Protein AF-0000000066059792 (afdb_homodimer)

Sequence (348 aa):
MRFERNDLSGFLGKSFIYNYDQGWRYELYVKNATTIDYRVHSGIVGGRWVKDQTVHISRVGAAIYRVSWAEPTGTSVALTLNLEDYVVHGAIYFPRWIVDEPEKIACYQNDHLPLMEAYRDAGPIYPTHVIDSFATLIYMRDCGLNNEQVINCPPSELAEDYPFCLADKNLLPAMRFERNDLSGFLGKSFIYNYDQGWRYELYVKNATTIDYRVHSGIVGGRWVKDQTVHISRVGAAIYRVSWAEPTGTSVALTLNLEDYVVHGAIYFPRWIVDEPEKIACYQNDHLPLMEAYRDAGPIYPTHVIDSFATLIYMRDCGLNNEQVINCPPSELAEDYPFCLADKNLLPA

InterPro domains:
  IPR008729 Phenolic acid decarboxylase [PF05870] (8-164)
  IPR008729 Phenolic acid decarboxylase [PIRSF011561] (1-173)
  IPR008729 Phenolic acid decarboxylase [PTHR40087] (3-173)
  IPR008729 Phenolic acid decarboxylase [cd14241] (11-154)
  IPR012674 Calycin [G3DSA:2.40.128.20] (1-166)
  IPR012674 Calycin [SSF50814] (2-165)

Structure (mmCIF, N/CA/C/O backbone):
data_AF-0000000066059792-model_v1
#
loop_
_entity.id
_entity.type
_entity.pdbx_description
1 polymer 'Probable phenolic acid decarboxylase'
#
loop_
_atom_site.group_PDB
_atom_site.id
_atom_site.type_symbol
_atom_site.label_atom_id
_atom_site.label_alt_id
_atom_site.label_comp_id
_atom_site.label_asym_id
_atom_site.label_entity_id
_atom_site.label_seq_id
_atom_site.pdbx_PDB_ins_code
_atom_site.Cartn_x
_atom_site.Cartn_y
_atom_site.Cartn_z
_atom_site.occupancy
_atom_site.B_iso_or_equiv
_atom_site.auth_seq_id
_atom_site.auth_comp_id
_atom_site.auth_asym_id
_atom_site.auth_atom_id
_atom_site.pdbx_PDB_model_num
ATOM 1 N N . MET A 1 1 ? -20.922 -4.938 -9.195 1 74.88 1 MET A N 1
ATOM 2 C CA . MET A 1 1 ? -20.188 -4.262 -8.133 1 74.88 1 MET A CA 1
ATOM 3 C C . MET A 1 1 ? -21.094 -3.336 -7.34 1 74.88 1 MET A C 1
ATOM 5 O O . MET A 1 1 ? -21.953 -2.658 -7.914 1 74.88 1 MET A O 1
ATOM 9 N N . ARG A 1 2 ? -21.016 -3.42 -6.027 1 82.12 2 ARG A N 1
ATOM 10 C CA . ARG A 1 2 ? -21.906 -2.719 -5.117 1 82.12 2 ARG A CA 1
ATOM 11 C C . ARG A 1 2 ? -21.469 -1.271 -4.922 1 82.12 2 ARG A C 1
ATOM 13 O O . ARG A 1 2 ? -22.078 -0.534 -4.141 1 82.12 2 ARG A O 1
ATOM 20 N N . PHE A 1 3 ? -20.344 -0.859 -5.676 1 89.88 3 PHE A N 1
ATOM 21 C CA . PHE A 1 3 ? -19.906 0.528 -5.613 1 89.88 3 PHE A CA 1
ATOM 22 C C . PHE A 1 3 ? -19.281 0.959 -6.934 1 89.88 3 PHE A C 1
ATOM 24 O O . PHE A 1 3 ? -18.891 0.117 -7.75 1 89.88 3 PHE A O 1
ATOM 31 N N . GLU A 1 4 ? -19.234 2.334 -7.164 1 92.38 4 GLU A N 1
ATOM 32 C CA . GLU A 1 4 ? -18.578 2.896 -8.336 1 92.38 4 GLU A CA 1
ATOM 33 C C . GLU A 1 4 ? -17.109 3.219 -8.031 1 92.38 4 GLU A C 1
ATOM 35 O O . GLU A 1 4 ? -16.812 4.156 -7.285 1 92.38 4 GLU A O 1
ATOM 40 N N . ARG A 1 5 ? -16.188 2.529 -8.625 1 89.56 5 ARG A N 1
ATOM 41 C CA . ARG A 1 5 ? -14.781 2.582 -8.266 1 89.56 5 ARG A CA 1
ATOM 42 C C . ARG A 1 5 ? -14.188 3.955 -8.562 1 89.56 5 ARG A C 1
ATOM 44 O O . ARG A 1 5 ? -13.203 4.363 -7.941 1 89.56 5 ARG A O 1
ATOM 51 N N . ASN A 1 6 ? -14.828 4.656 -9.5 1 90.25 6 ASN A N 1
ATOM 52 C CA . ASN A 1 6 ? -14.258 5.93 -9.914 1 90.25 6 ASN A CA 1
ATOM 53 C C . ASN A 1 6 ? -14.898 7.102 -9.18 1 90.25 6 ASN A C 1
ATOM 55 O O . ASN A 1 6 ? -14.492 8.25 -9.352 1 90.25 6 ASN A O 1
ATOM 59 N N . ASP A 1 7 ? -15.93 6.812 -8.461 1 96.44 7 ASP A N 1
ATOM 60 C CA . ASP A 1 7 ? -16.562 7.875 -7.684 1 96.44 7 ASP A CA 1
ATOM 61 C C . ASP A 1 7 ? -15.789 8.148 -6.398 1 96.44 7 ASP A C 1
ATOM 63 O O . ASP A 1 7 ? -15.953 7.441 -5.402 1 96.44 7 ASP A O 1
ATOM 67 N N . LEU A 1 8 ? -15.07 9.234 -6.383 1 98.06 8 LEU A N 1
ATOM 68 C CA . LEU A 1 8 ? -14.242 9.594 -5.238 1 98.06 8 LEU A CA 1
ATOM 69 C C . LEU A 1 8 ? -14.859 10.75 -4.453 1 98.06 8 LEU A C 1
ATOM 71 O O . LEU A 1 8 ? -14.219 11.312 -3.564 1 98.06 8 LEU A O 1
ATOM 75 N N . SER A 1 9 ? -16.031 11.109 -4.711 1 97.38 9 SER A N 1
ATOM 76 C CA . SER A 1 9 ? -16.656 12.297 -4.152 1 97.38 9 SER A CA 1
ATOM 77 C C . SER A 1 9 ? -16.781 12.203 -2.635 1 97.38 9 SER A C 1
ATOM 79 O O . SER A 1 9 ? -16.766 13.219 -1.938 1 97.38 9 SER A O 1
ATOM 81 N N . GLY A 1 10 ? -16.953 11.008 -2.145 1 96.69 10 GLY A N 1
ATOM 82 C CA . GLY A 1 10 ? -17.062 10.812 -0.708 1 96.69 10 GLY A CA 1
ATOM 83 C C . GLY A 1 10 ? -15.75 10.984 0.028 1 96.69 10 GLY A C 1
ATOM 84 O O . GLY A 1 10 ? -15.719 10.969 1.26 1 96.69 10 GLY A O 1
ATOM 85 N N . PHE A 1 11 ? -14.711 11.219 -0.674 1 98.44 11 PHE A N 1
ATOM 86 C CA . PHE A 1 11 ? -13.367 11.172 -0.102 1 98.44 11 PHE A CA 1
ATOM 87 C C . PHE A 1 11 ? -12.625 12.477 -0.362 1 98.44 11 PHE A C 1
ATOM 89 O O . PHE A 1 11 ? -11.898 12.961 0.503 1 98.44 11 PHE A O 1
ATOM 96 N N . LEU A 1 12 ? -12.844 13.117 -1.55 1 98.75 12 LEU A N 1
ATOM 97 C CA . LEU A 1 12 ? -12.125 14.32 -1.965 1 98.75 12 LEU A CA 1
ATOM 98 C C . LEU A 1 12 ? -12.547 15.523 -1.124 1 98.75 12 LEU A C 1
ATOM 100 O O . LEU A 1 12 ? -13.734 15.695 -0.832 1 98.75 12 LEU A O 1
ATOM 104 N N . GLY A 1 13 ? -11.523 16.328 -0.719 1 98.56 13 GLY A N 1
ATOM 105 C CA . GLY A 1 13 ? -11.797 17.531 0.048 1 98.56 13 GLY A CA 1
ATOM 106 C C . GLY A 1 13 ? -11.906 17.281 1.54 1 98.56 13 GLY A C 1
ATOM 107 O O . GLY A 1 13 ? -12.156 18.203 2.316 1 98.56 13 GLY A O 1
ATOM 108 N N . LYS A 1 14 ? -11.688 16.078 2.014 1 97.88 14 LYS A N 1
ATOM 109 C CA . LYS A 1 14 ? -11.82 15.75 3.43 1 97.88 14 LYS A CA 1
ATOM 110 C C . LYS A 1 14 ? -10.461 15.727 4.121 1 97.88 14 LYS A C 1
ATOM 112 O O . LYS A 1 14 ? -9.438 15.5 3.479 1 97.88 14 LYS A O 1
ATOM 117 N N . SER A 1 15 ? -10.516 16.016 5.352 1 97.5 15 SER A N 1
ATOM 118 C CA . SER A 1 15 ? -9.375 15.883 6.242 1 97.5 15 SER A CA 1
ATOM 119 C C . SER A 1 15 ? -9.625 14.828 7.309 1 97.5 15 SER A C 1
ATOM 121 O O . SER A 1 15 ? -10.742 14.711 7.828 1 97.5 15 SER A O 1
ATOM 123 N N . PHE A 1 16 ? -8.594 14.109 7.605 1 98.12 16 PHE A N 1
ATOM 124 C CA . PHE A 1 16 ? -8.664 12.992 8.547 1 98.12 16 PHE A CA 1
ATOM 125 C C . PHE A 1 16 ? -7.547 13.078 9.578 1 98.12 16 PHE A C 1
ATOM 127 O O . PHE A 1 16 ? -6.41 13.422 9.242 1 98.12 16 PHE A O 1
ATOM 134 N N . ILE A 1 17 ? -7.883 12.805 10.812 1 97.44 17 ILE A N 1
ATOM 135 C CA . ILE A 1 17 ? -6.875 12.586 11.844 1 97.44 17 ILE A CA 1
ATOM 136 C C . ILE A 1 17 ? -7.023 11.18 12.422 1 97.44 17 ILE A C 1
ATOM 138 O O . ILE A 1 17 ? -8.125 10.758 12.773 1 97.44 17 ILE A O 1
ATOM 142 N N . TYR A 1 18 ? -5.922 10.469 12.477 1 97.38 18 TYR A N 1
ATOM 143 C CA . TYR A 1 18 ? -5.977 9.102 12.961 1 97.38 18 TYR A CA 1
ATOM 144 C C . TYR A 1 18 ? -4.77 8.789 13.844 1 97.38 18 TYR A C 1
ATOM 146 O O . TYR A 1 18 ? -3.697 9.367 13.664 1 97.38 18 TYR A O 1
ATOM 154 N N . ASN A 1 19 ? -4.988 7.883 14.789 1 96.19 19 ASN A N 1
ATOM 155 C CA . ASN A 1 19 ? -3.982 7.449 15.75 1 96.19 19 ASN A CA 1
ATOM 156 C C . ASN A 1 19 ? -3.578 5.996 15.531 1 96.19 19 ASN A C 1
ATOM 158 O O . ASN A 1 19 ? -4.426 5.102 15.547 1 96.19 19 ASN A O 1
ATOM 162 N N . TYR A 1 20 ? -2.281 5.848 15.305 1 94.94 20 TYR A N 1
ATOM 163 C CA . TYR A 1 20 ? -1.754 4.488 15.367 1 94.94 20 TYR A CA 1
ATOM 164 C C . TYR A 1 20 ? -1.611 4.02 16.812 1 94.94 20 TYR A C 1
ATOM 166 O O . TYR A 1 20 ? -1.502 4.84 17.719 1 94.94 20 TYR A O 1
ATOM 174 N N . ASP A 1 21 ? -1.535 2.723 17.062 1 84.44 21 ASP A N 1
ATOM 175 C CA . ASP A 1 21 ? -1.432 2.162 18.406 1 84.44 21 ASP A CA 1
ATOM 176 C C . ASP A 1 21 ? -0.126 2.58 19.078 1 84.44 21 ASP A C 1
ATOM 178 O O . ASP A 1 21 ? -0.066 2.713 20.312 1 84.44 21 ASP A O 1
ATOM 182 N N . GLN A 1 22 ? 0.878 2.857 18.281 1 86.38 22 GLN A N 1
ATOM 183 C CA . GLN A 1 22 ? 2.189 3.191 18.828 1 86.38 22 GLN A CA 1
ATOM 184 C C . GLN A 1 22 ? 2.24 4.648 19.297 1 86.38 22 GLN A C 1
ATOM 186 O O . GLN A 1 22 ? 3.287 5.133 19.719 1 86.38 22 GLN A O 1
ATOM 191 N N . GLY A 1 23 ? 1.141 5.305 19.125 1 87.5 23 GLY A N 1
ATOM 192 C CA . GLY A 1 23 ? 1.095 6.68 19.594 1 87.5 23 GLY A CA 1
ATOM 193 C C . GLY A 1 23 ? 1.396 7.688 18.5 1 87.5 23 GLY A C 1
ATOM 194 O O . GLY A 1 23 ? 1.557 8.883 18.766 1 87.5 23 GLY A O 1
ATOM 195 N N . TRP A 1 24 ? 1.522 7.207 17.297 1 94.5 24 TRP A N 1
ATOM 196 C CA . TRP A 1 24 ? 1.698 8.102 16.141 1 94.5 24 TRP A CA 1
ATOM 197 C C . TRP A 1 24 ? 0.367 8.711 15.727 1 94.5 24 TRP A C 1
ATOM 199 O O . TRP A 1 24 ? -0.594 7.992 15.445 1 94.5 24 TRP A O 1
ATOM 209 N N . ARG A 1 25 ? 0.31 10.07 15.766 1 96.69 25 ARG A N 1
ATOM 210 C CA . ARG A 1 25 ? -0.879 10.758 15.273 1 96.69 25 ARG A CA 1
ATOM 211 C C . ARG A 1 25 ? -0.599 11.453 13.945 1 96.69 25 ARG A C 1
ATOM 213 O O . ARG A 1 25 ? 0.319 12.266 13.852 1 96.69 25 ARG A O 1
ATOM 220 N N . TYR A 1 26 ? -1.425 11.102 12.984 1 98.12 26 TYR A N 1
ATOM 221 C CA . TYR A 1 26 ? -1.277 11.641 11.641 1 98.12 26 TYR A CA 1
ATOM 222 C C . TYR A 1 26 ? -2.525 12.406 11.219 1 98.12 26 TYR A C 1
ATOM 224 O O . TYR A 1 26 ? -3.629 12.117 11.688 1 98.12 26 TYR A O 1
ATOM 232 N N . GLU A 1 27 ? -2.283 13.398 10.406 1 98.5 27 GLU A N 1
ATOM 233 C CA . GLU A 1 27 ? -3.355 14.164 9.773 1 98.5 27 GLU A CA 1
ATOM 234 C C . GLU A 1 27 ? -3.186 14.195 8.258 1 98.5 27 GLU A C 1
ATOM 236 O O . GLU A 1 27 ? -2.131 14.594 7.754 1 98.5 27 GLU A O 1
ATOM 241 N N . LEU A 1 28 ? -4.238 13.758 7.559 1 98.88 28 LEU A N 1
ATOM 242 C CA . LEU A 1 28 ? -4.258 13.688 6.102 1 98.88 28 LEU A CA 1
ATOM 243 C C . LEU A 1 28 ? -5.359 14.57 5.527 1 98.88 28 LEU A C 1
ATOM 245 O O . LEU A 1 28 ? -6.492 14.547 6.012 1 98.88 28 LEU A O 1
ATOM 249 N N . TYR A 1 29 ? -4.996 15.391 4.641 1 98.81 29 TYR A N 1
ATOM 250 C CA . TYR A 1 29 ? -5.957 16.188 3.883 1 98.81 29 TYR A CA 1
ATOM 251 C C . TYR A 1 29 ? -5.914 15.82 2.402 1 98.81 29 TYR A C 1
ATOM 253 O O . TYR A 1 29 ? -4.883 15.984 1.747 1 98.81 29 TYR A O 1
ATOM 261 N N . VAL A 1 30 ? -7.078 15.281 1.896 1 98.94 30 VAL A N 1
ATOM 262 C CA . VAL A 1 30 ? -7.207 14.93 0.485 1 98.94 30 VAL A CA 1
ATOM 263 C C . VAL A 1 30 ? -7.562 16.172 -0.326 1 98.94 30 VAL A C 1
ATOM 265 O O . VAL A 1 30 ? -8.742 16.469 -0.534 1 98.94 30 VAL A O 1
ATOM 268 N N . LYS A 1 31 ? -6.574 16.781 -0.848 1 98.88 31 LYS A N 1
ATOM 269 C CA . LYS A 1 31 ? -6.688 18.109 -1.435 1 98.88 31 LYS A CA 1
ATOM 270 C C . LYS A 1 31 ? -7.5 18.078 -2.727 1 98.88 31 LYS A C 1
ATOM 272 O O . LYS A 1 31 ? -8.305 18.984 -2.986 1 98.88 31 LYS A O 1
ATOM 277 N N . ASN A 1 32 ? -7.258 17.141 -3.559 1 98.81 32 ASN A N 1
ATOM 278 C CA . ASN A 1 32 ? -7.988 16.844 -4.785 1 98.81 32 ASN A CA 1
ATOM 279 C C . ASN A 1 32 ? -7.699 15.422 -5.27 1 98.81 32 ASN A C 1
ATOM 281 O O . ASN A 1 32 ? -7.191 14.586 -4.512 1 98.81 32 ASN A O 1
ATOM 285 N N . ALA A 1 33 ? -8.008 15.117 -6.527 1 98.5 33 ALA A N 1
ATOM 286 C CA . ALA A 1 33 ? -8.016 13.734 -6.996 1 98.5 33 ALA A CA 1
ATOM 287 C C . ALA A 1 33 ? -6.598 13.195 -7.145 1 98.5 33 ALA A C 1
ATOM 289 O O . ALA A 1 33 ? -6.395 11.992 -7.297 1 98.5 33 ALA A O 1
ATOM 290 N N . THR A 1 34 ? -5.543 14.086 -7.098 1 98.62 34 THR A N 1
ATOM 291 C CA . THR A 1 34 ? -4.191 13.609 -7.352 1 98.62 34 THR A CA 1
ATOM 292 C C . THR A 1 34 ? -3.215 14.172 -6.324 1 98.62 34 THR A C 1
ATOM 294 O O . THR A 1 34 ? -1.998 14.094 -6.508 1 98.62 34 THR A O 1
ATOM 297 N N . THR A 1 35 ? -3.764 14.852 -5.285 1 98.88 35 THR A N 1
ATOM 298 C CA . THR A 1 35 ? -2.859 15.562 -4.391 1 98.88 35 THR A CA 1
ATOM 299 C C . THR A 1 35 ? -3.346 15.469 -2.945 1 98.88 35 THR A C 1
ATOM 301 O O . THR A 1 35 ? -4.539 15.609 -2.676 1 98.88 35 THR A O 1
ATOM 304 N N . ILE A 1 36 ? -2.404 15.297 -2.051 1 98.94 36 ILE A N 1
ATOM 305 C CA . ILE A 1 36 ? -2.713 15.367 -0.627 1 98.94 36 ILE A CA 1
ATOM 306 C C . ILE A 1 36 ? -1.731 16.312 0.063 1 98.94 36 ILE A C 1
ATOM 308 O O . ILE A 1 36 ? -0.665 16.609 -0.478 1 98.94 36 ILE A O 1
ATOM 312 N N . ASP A 1 37 ? -2.145 16.812 1.177 1 98.94 37 ASP A N 1
ATOM 313 C CA . ASP A 1 37 ? -1.294 17.359 2.225 1 98.94 37 ASP A CA 1
ATOM 314 C C . ASP A 1 37 ? -1.373 16.516 3.498 1 98.94 37 ASP A C 1
ATOM 316 O O . ASP A 1 37 ? -2.416 15.938 3.797 1 98.94 37 ASP A O 1
ATOM 320 N N . TYR A 1 38 ? -0.255 16.438 4.234 1 98.88 38 TYR A N 1
ATOM 321 C CA . TYR A 1 38 ? -0.343 15.703 5.496 1 98.88 38 TYR A CA 1
ATOM 322 C C . TYR A 1 38 ? 0.646 16.25 6.516 1 98.88 38 TYR A C 1
ATOM 324 O O . TYR A 1 38 ? 1.586 16.969 6.156 1 98.88 38 TYR A O 1
ATOM 332 N N . ARG A 1 39 ? 0.392 15.992 7.715 1 98.56 39 ARG A N 1
ATOM 333 C CA . ARG A 1 39 ? 1.295 16.344 8.805 1 98.56 39 ARG A CA 1
ATOM 334 C C . ARG A 1 39 ? 1.242 15.32 9.922 1 98.56 39 ARG A C 1
ATOM 336 O O . ARG A 1 39 ? 0.22 14.656 10.117 1 98.56 39 ARG A O 1
ATOM 343 N N . VAL A 1 40 ? 2.328 15.188 10.578 1 98.12 40 VAL A N 1
ATOM 344 C CA . VAL A 1 40 ? 2.508 14.219 11.656 1 98.12 40 VAL A CA 1
ATOM 345 C C . VAL A 1 40 ? 2.578 14.938 13 1 98.12 40 VAL A C 1
ATOM 347 O O . VAL A 1 40 ? 3.508 15.703 13.25 1 98.12 40 VAL A O 1
ATOM 350 N N . HIS A 1 41 ? 1.64 14.625 13.867 1 97.5 41 HIS A N 1
ATOM 351 C CA . HIS A 1 41 ? 1.526 15.336 15.141 1 97.5 41 HIS A CA 1
ATOM 352 C C . HIS A 1 41 ? 2.482 14.758 16.172 1 97.5 41 HIS A C 1
ATOM 354 O O . HIS A 1 41 ? 3.033 15.492 17 1 97.5 41 HIS A O 1
ATOM 360 N N . SER A 1 42 ? 2.676 13.477 16.141 1 95.94 42 SER A N 1
ATOM 361 C CA . SER A 1 42 ? 3.484 12.82 17.172 1 95.94 42 SER A CA 1
ATOM 362 C C . SER A 1 42 ? 4.086 11.523 16.641 1 95.94 42 SER A C 1
ATOM 364 O O . SER A 1 42 ? 3.703 11.039 15.578 1 95.94 42 SER A O 1
ATOM 366 N N . GLY A 1 43 ? 5.055 10.961 17.469 1 93.12 43 GLY A N 1
ATOM 367 C CA . GLY A 1 43 ? 5.762 9.75 17.062 1 93.12 43 GLY A CA 1
ATOM 368 C C . GLY A 1 43 ? 7.172 10.023 16.578 1 93.12 43 GLY A C 1
ATOM 369 O O . GLY A 1 43 ? 7.711 11.109 16.797 1 93.12 43 GLY A O 1
ATOM 370 N N . ILE A 1 44 ? 7.777 9.133 15.914 1 89.94 44 ILE A N 1
ATOM 371 C CA . ILE A 1 44 ? 9.203 9.125 15.617 1 89.94 44 ILE A CA 1
ATOM 372 C C . ILE A 1 44 ? 9.531 10.227 14.609 1 89.94 44 ILE A C 1
ATOM 374 O O . ILE A 1 44 ? 10.656 10.727 14.562 1 89.94 44 ILE A O 1
ATOM 378 N N . VAL A 1 45 ? 8.484 10.594 13.852 1 95.25 45 VAL A N 1
ATOM 379 C CA . VAL A 1 45 ? 8.75 11.656 12.891 1 95.25 45 VAL A CA 1
ATOM 380 C C . VAL A 1 45 ? 7.816 12.836 13.156 1 95.25 45 VAL A C 1
ATOM 382 O O . VAL A 1 45 ? 7.477 13.586 12.234 1 95.25 45 VAL A O 1
ATOM 385 N N . GLY A 1 46 ? 7.359 12.875 14.406 1 96.44 46 GLY A N 1
ATOM 386 C CA . GLY A 1 46 ? 6.582 14.047 14.789 1 96.44 46 GLY A CA 1
ATOM 387 C C . GLY A 1 46 ? 7.23 15.352 14.375 1 96.44 46 GLY A C 1
ATOM 388 O O . GLY A 1 46 ? 8.445 15.523 14.508 1 96.44 46 GLY A O 1
ATOM 389 N N . GLY A 1 47 ? 6.352 16.281 13.836 1 97.75 47 GLY A N 1
ATOM 390 C CA . GLY A 1 47 ? 6.859 17.547 13.336 1 97.75 47 GLY A CA 1
ATOM 391 C C . GLY A 1 47 ? 6.941 17.594 11.82 1 97.75 47 GLY A C 1
ATOM 392 O O . GLY A 1 47 ? 7.039 18.688 11.234 1 97.75 47 GLY A O 1
ATOM 393 N N . ARG A 1 48 ? 6.879 16.484 11.172 1 98.38 48 ARG A N 1
ATOM 394 C CA . ARG A 1 48 ? 6.922 16.406 9.719 1 98.38 48 ARG A CA 1
ATOM 395 C C . ARG A 1 48 ? 5.633 16.938 9.102 1 98.38 48 ARG A C 1
ATOM 397 O O . ARG A 1 48 ? 4.539 16.641 9.586 1 98.38 48 ARG A O 1
ATOM 404 N N . TRP A 1 49 ? 5.746 17.688 8.047 1 98.5 49 TRP A N 1
ATOM 405 C CA . TRP A 1 49 ? 4.547 17.969 7.258 1 98.5 49 TRP A CA 1
ATOM 406 C C . TRP A 1 49 ? 4.902 18.234 5.801 1 98.5 49 TRP A C 1
ATOM 408 O O . TRP A 1 49 ? 6.035 18.609 5.488 1 98.5 49 TRP A O 1
ATOM 418 N N . VAL A 1 50 ? 4.027 17.859 4.945 1 98.81 50 VAL A N 1
ATOM 419 C CA . VAL A 1 50 ? 4.207 17.828 3.498 1 98.81 50 VAL A CA 1
ATOM 420 C C . VAL A 1 50 ? 2.973 18.422 2.812 1 98.81 50 VAL A C 1
ATOM 422 O O . VAL A 1 50 ? 1.84 18.109 3.195 1 98.81 50 VAL A O 1
ATOM 425 N N . LYS A 1 51 ? 3.146 19.297 1.91 1 98.75 51 LYS A N 1
ATOM 426 C CA . LYS A 1 51 ? 2.076 19.797 1.046 1 98.75 51 LYS A CA 1
ATOM 427 C C . LYS A 1 51 ? 2.318 19.391 -0.408 1 98.75 51 LYS A C 1
ATOM 429 O O . LYS A 1 51 ? 3.459 19.156 -0.81 1 98.75 51 LYS A O 1
ATOM 434 N N . ASP A 1 52 ? 1.232 19.25 -1.148 1 98.69 52 ASP A N 1
ATOM 435 C CA . ASP A 1 52 ? 1.224 19.031 -2.592 1 98.69 52 ASP A CA 1
ATOM 436 C C . ASP A 1 52 ? 1.909 17.719 -2.955 1 98.69 52 ASP A C 1
ATOM 438 O O . ASP A 1 52 ? 2.627 17.641 -3.953 1 98.69 52 ASP A O 1
ATOM 442 N N . GLN A 1 53 ? 1.736 16.766 -2.127 1 98.81 53 GLN A N 1
ATOM 443 C CA . GLN A 1 53 ? 2.211 15.414 -2.449 1 98.81 53 GLN A CA 1
ATOM 444 C C . GLN A 1 53 ? 1.337 14.766 -3.52 1 98.81 53 GLN A C 1
ATOM 446 O O . GLN A 1 53 ? 0.13 14.609 -3.33 1 98.81 53 GLN A O 1
ATOM 451 N N . THR A 1 54 ? 1.931 14.438 -4.676 1 98.75 54 THR A N 1
ATOM 452 C CA . THR A 1 54 ? 1.207 13.719 -5.715 1 98.75 54 THR A CA 1
ATOM 453 C C . THR A 1 54 ? 0.914 12.289 -5.277 1 98.75 54 THR A C 1
ATOM 455 O O . THR A 1 54 ? 1.778 11.617 -4.707 1 98.75 54 THR A O 1
ATOM 458 N N . VAL A 1 55 ? -0.366 11.852 -5.539 1 98.81 55 VAL A N 1
ATOM 459 C CA . VAL A 1 55 ? -0.782 10.539 -5.062 1 98.81 55 VAL A CA 1
ATOM 460 C C . VAL A 1 55 ? -1.698 9.875 -6.09 1 98.81 55 VAL A C 1
ATOM 462 O O . VAL A 1 55 ? -2.146 10.531 -7.039 1 98.81 55 VAL A O 1
ATOM 465 N N . HIS A 1 56 ? -1.893 8.586 -5.969 1 98.44 56 HIS A N 1
ATOM 466 C CA . HIS A 1 56 ? -2.986 7.832 -6.574 1 98.44 56 HIS A CA 1
ATOM 467 C C . HIS A 1 56 ? -4.094 7.562 -5.562 1 98.44 56 HIS A C 1
ATOM 469 O O . HIS A 1 56 ? -3.822 7.176 -4.426 1 98.44 56 HIS A O 1
ATOM 475 N N . ILE A 1 57 ? -5.336 7.828 -5.969 1 98.5 57 ILE A N 1
ATOM 476 C CA . ILE A 1 57 ? -6.484 7.59 -5.102 1 98.5 57 ILE A CA 1
ATOM 477 C C . ILE A 1 57 ? -7.465 6.648 -5.793 1 98.5 57 ILE A C 1
ATOM 479 O O . ILE A 1 57 ? -7.785 6.828 -6.973 1 98.5 57 ILE A O 1
ATOM 483 N N . SER A 1 58 ? -7.898 5.625 -5.055 1 97.06 58 SER A N 1
ATOM 484 C CA . SER A 1 58 ? -8.844 4.641 -5.578 1 97.06 58 SER A CA 1
ATOM 485 C C . SER A 1 58 ? -9.906 4.285 -4.543 1 97.06 58 SER A C 1
ATOM 487 O O . SER A 1 58 ? -9.664 4.398 -3.34 1 97.06 58 SER A O 1
ATOM 489 N N . ARG A 1 59 ? -11.07 3.941 -5.086 1 97.94 59 ARG A N 1
ATOM 490 C CA . ARG A 1 59 ? -12.141 3.416 -4.238 1 97.94 59 ARG A CA 1
ATOM 491 C C . ARG A 1 59 ? -12.25 1.902 -4.379 1 97.94 59 ARG A C 1
ATOM 493 O O . ARG A 1 59 ? -12.516 1.393 -5.469 1 97.94 59 ARG A O 1
ATOM 500 N N . VAL A 1 60 ? -12.086 1.166 -3.215 1 97.31 60 VAL A N 1
ATOM 501 C CA . VAL A 1 60 ? -11.938 -0.281 -3.33 1 97.31 60 VAL A CA 1
ATOM 502 C C . VAL A 1 60 ? -13.102 -0.978 -2.623 1 97.31 60 VAL A C 1
ATOM 504 O O . VAL A 1 60 ? -13.156 -2.209 -2.57 1 97.31 60 VAL A O 1
ATOM 507 N N . GLY A 1 61 ? -14.016 -0.26 -2.088 1 96.81 61 GLY A N 1
ATOM 508 C CA . GLY A 1 61 ? -15.234 -0.696 -1.43 1 96.81 61 GLY A CA 1
ATOM 509 C C . GLY A 1 61 ? -16.234 0.425 -1.228 1 96.81 61 GLY A C 1
ATOM 510 O O . GLY A 1 61 ? -15.969 1.576 -1.573 1 96.81 61 GLY A O 1
ATOM 511 N N . ALA A 1 62 ? -17.453 0.193 -0.723 1 93.25 62 ALA A N 1
ATOM 512 C CA . ALA A 1 62 ? -18.531 1.171 -0.623 1 93.25 62 ALA A CA 1
ATOM 513 C C . ALA A 1 62 ? -18.062 2.445 0.069 1 93.25 62 ALA A C 1
ATOM 515 O O . ALA A 1 62 ? -18.344 3.553 -0.393 1 93.25 62 ALA A O 1
ATOM 516 N N . ALA A 1 63 ? -17.25 2.396 1.128 1 95.31 63 ALA A N 1
ATOM 517 C CA . ALA A 1 63 ? -16.703 3.535 1.852 1 95.31 63 ALA A CA 1
ATOM 518 C C . ALA A 1 63 ? -15.242 3.281 2.234 1 95.31 63 ALA A C 1
ATOM 520 O O . ALA A 1 63 ? -14.812 3.635 3.334 1 95.31 63 ALA A O 1
ATOM 521 N N . ILE A 1 64 ? -14.633 2.678 1.31 1 97.94 64 ILE A N 1
ATOM 522 C CA . ILE A 1 64 ? -13.242 2.322 1.564 1 97.94 64 ILE A CA 1
ATOM 523 C C . ILE A 1 64 ? -12.352 2.865 0.445 1 97.94 64 ILE A C 1
ATOM 525 O O . ILE A 1 64 ? -12.547 2.527 -0.726 1 97.94 64 ILE A O 1
ATOM 529 N N . TYR A 1 65 ? -11.398 3.699 0.798 1 98.62 65 TYR A N 1
ATOM 530 C CA . TYR A 1 65 ? -10.555 4.414 -0.147 1 98.62 65 TYR A CA 1
ATOM 531 C C . TYR A 1 65 ? -9.078 4.105 0.102 1 98.62 65 TYR A C 1
ATOM 533 O O . TYR A 1 65 ? -8.664 3.906 1.247 1 98.62 65 TYR A O 1
ATOM 541 N N . ARG A 1 66 ? -8.336 4.055 -0.982 1 98.38 66 ARG A N 1
ATOM 542 C CA . ARG A 1 66 ? -6.895 3.844 -0.925 1 98.38 66 ARG A CA 1
ATOM 543 C C . ARG A 1 66 ? -6.145 5.066 -1.439 1 98.38 66 ARG A C 1
ATOM 545 O O . ARG A 1 66 ? -6.57 5.703 -2.406 1 98.38 66 ARG A O 1
ATOM 552 N N . VAL A 1 67 ? -5.062 5.383 -0.804 1 98.81 67 VAL A N 1
ATOM 553 C CA . VAL A 1 67 ? -4.129 6.426 -1.228 1 98.81 67 VAL A CA 1
ATOM 554 C C . VAL A 1 67 ? -2.709 5.863 -1.257 1 98.81 67 VAL A C 1
ATOM 556 O O . VAL A 1 67 ? -2.223 5.336 -0.255 1 98.81 67 VAL A O 1
ATOM 559 N N . SER A 1 68 ? -2.018 5.984 -2.367 1 98.81 68 SER A N 1
ATOM 560 C CA . SER A 1 68 ? -0.671 5.441 -2.52 1 98.81 68 SER A CA 1
ATOM 561 C C . SER A 1 68 ? 0.265 6.457 -3.166 1 98.81 68 SER A C 1
ATOM 563 O O . SER A 1 68 ? -0.126 7.168 -4.094 1 98.81 68 SER A O 1
ATOM 565 N N . TRP A 1 69 ? 1.477 6.559 -2.637 1 98.81 69 TRP A N 1
ATOM 566 C CA . TRP A 1 69 ? 2.43 7.492 -3.229 1 98.81 69 TRP A CA 1
ATOM 567 C C . TRP A 1 69 ? 3.861 7.102 -2.879 1 98.81 69 TRP A C 1
ATOM 569 O O . TRP A 1 69 ? 4.09 6.273 -1.996 1 98.81 69 TRP A O 1
ATOM 579 N N . ALA A 1 70 ? 4.809 7.578 -3.604 1 98.69 70 ALA A N 1
ATOM 580 C CA . ALA A 1 70 ? 6.242 7.555 -3.326 1 98.69 70 ALA A CA 1
ATOM 581 C C . ALA A 1 70 ? 6.75 8.945 -2.953 1 98.69 70 ALA A C 1
ATOM 583 O O . ALA A 1 70 ? 6.352 9.938 -3.559 1 98.69 70 ALA A O 1
ATOM 584 N N . GLU A 1 71 ? 7.621 8.984 -2.018 1 98.69 71 GLU A N 1
ATOM 585 C CA . GLU A 1 71 ? 8.117 10.258 -1.511 1 98.69 71 GLU A CA 1
ATOM 586 C C . GLU A 1 71 ? 9.539 10.531 -1.991 1 98.69 71 GLU A C 1
ATOM 588 O O . GLU A 1 71 ? 10.297 9.594 -2.262 1 98.69 71 GLU A O 1
ATOM 593 N N . PRO A 1 72 ? 9.93 11.859 -1.996 1 98.44 72 PRO A N 1
ATOM 594 C CA . PRO A 1 72 ? 11.32 12.203 -2.291 1 98.44 72 PRO A CA 1
ATOM 595 C C . PRO A 1 72 ? 12.312 11.578 -1.311 1 98.44 72 PRO A C 1
ATOM 597 O O . PRO A 1 72 ? 13.5 11.469 -1.614 1 98.44 72 PRO A O 1
ATOM 600 N N . THR A 1 73 ? 11.898 11.148 -0.17 1 98.69 73 THR A N 1
ATOM 601 C CA . THR A 1 73 ? 12.734 10.531 0.85 1 98.69 73 THR A CA 1
ATOM 602 C C . THR A 1 73 ? 13.07 9.094 0.479 1 98.69 73 THR A C 1
ATOM 604 O O . THR A 1 73 ? 13.938 8.469 1.104 1 98.69 73 THR A O 1
ATOM 607 N N . GLY A 1 74 ? 12.359 8.539 -0.513 1 98.56 74 GLY A N 1
ATOM 608 C CA . GLY A 1 74 ? 12.469 7.121 -0.834 1 98.56 74 GLY A CA 1
ATOM 609 C C . GLY A 1 74 ? 11.391 6.277 -0.171 1 98.56 74 GLY A C 1
ATOM 610 O O . GLY A 1 74 ? 11.297 5.078 -0.43 1 98.56 74 GLY A O 1
ATOM 611 N N . THR A 1 75 ? 10.57 6.875 0.672 1 98.62 75 THR A N 1
ATOM 612 C CA . THR A 1 75 ? 9.477 6.18 1.343 1 98.62 75 THR A CA 1
ATOM 613 C C . THR A 1 75 ? 8.352 5.875 0.363 1 98.62 75 THR A C 1
ATOM 615 O O . THR A 1 75 ? 7.992 6.719 -0.462 1 98.62 75 THR A O 1
ATOM 618 N N . SER A 1 76 ? 7.824 4.676 0.397 1 98.81 76 SER A N 1
ATOM 619 C CA . SER A 1 76 ? 6.59 4.309 -0.29 1 98.81 76 SER A CA 1
ATOM 620 C C . SER A 1 76 ? 5.445 4.109 0.699 1 98.81 76 SER A C 1
ATOM 622 O O . SER A 1 76 ? 5.641 3.539 1.775 1 98.81 76 SER A O 1
ATOM 624 N N . VAL A 1 77 ? 4.277 4.625 0.325 1 98.75 77 VAL A N 1
ATOM 625 C CA . VAL A 1 77 ? 3.166 4.566 1.268 1 98.75 77 VAL A CA 1
ATOM 626 C C . VAL A 1 77 ? 1.913 4.059 0.557 1 98.75 77 VAL A C 1
ATOM 628 O O . VAL A 1 77 ? 1.627 4.461 -0.573 1 98.75 77 VAL A O 1
ATOM 631 N N . ALA A 1 78 ? 1.172 3.178 1.178 1 98.75 78 ALA A N 1
ATOM 632 C CA . ALA A 1 78 ? -0.179 2.783 0.788 1 98.75 78 ALA A CA 1
ATOM 633 C C . ALA A 1 78 ? -1.124 2.803 1.986 1 98.75 78 ALA A C 1
ATOM 635 O O . ALA A 1 78 ? -0.963 2.018 2.924 1 98.75 78 ALA A O 1
ATOM 636 N N . LEU A 1 79 ? -2.107 3.67 1.965 1 98.69 79 LEU A N 1
ATOM 637 C CA . LEU A 1 79 ? -3.109 3.783 3.02 1 98.69 79 LEU A CA 1
ATOM 638 C C . LEU A 1 79 ? -4.457 3.252 2.547 1 98.69 79 LEU A C 1
ATOM 640 O O . LEU A 1 79 ? -4.785 3.344 1.362 1 98.69 79 LEU A O 1
ATOM 644 N N . THR A 1 80 ? -5.168 2.703 3.418 1 98.5 80 THR A N 1
ATOM 645 C CA . THR A 1 80 ? -6.578 2.381 3.24 1 98.5 80 THR A CA 1
ATOM 646 C C . THR A 1 80 ? -7.418 2.996 4.355 1 98.5 80 THR A C 1
ATOM 648 O O . THR A 1 80 ? -7.113 2.822 5.535 1 98.5 80 THR A O 1
ATOM 651 N N . LEU A 1 81 ? -8.414 3.758 4.004 1 98.56 81 LEU A N 1
ATOM 652 C CA . LEU A 1 81 ? -9.344 4.336 4.965 1 98.56 81 LEU A CA 1
ATOM 653 C C . LEU A 1 81 ? -10.742 3.744 4.797 1 98.56 81 LEU A C 1
ATOM 655 O O . LEU A 1 81 ? -11.336 3.85 3.727 1 98.56 81 LEU A O 1
ATOM 659 N N . ASN A 1 82 ? -11.242 3.051 5.734 1 97.5 82 ASN A N 1
ATOM 660 C CA . ASN A 1 82 ? -12.641 2.637 5.855 1 97.5 82 ASN A CA 1
ATOM 661 C C . ASN A 1 82 ? -13.461 3.662 6.633 1 97.5 82 ASN A C 1
ATOM 663 O O . ASN A 1 82 ? -13.398 3.713 7.863 1 97.5 82 ASN A O 1
ATOM 667 N N . LEU A 1 83 ? -14.242 4.402 5.918 1 96.38 83 LEU A N 1
ATOM 668 C CA . LEU A 1 83 ? -14.906 5.559 6.508 1 96.38 83 LEU A CA 1
ATOM 669 C C . LEU A 1 83 ? -16.188 5.148 7.215 1 96.38 83 LEU A C 1
ATOM 671 O O . LEU A 1 83 ? -16.781 5.941 7.957 1 96.38 83 LEU A O 1
ATOM 675 N N . GLU A 1 84 ? -16.609 3.945 6.984 1 94.06 84 GLU A N 1
ATOM 676 C CA . GLU A 1 84 ? -17.781 3.438 7.676 1 94.06 84 GLU A CA 1
ATOM 677 C C . GLU A 1 84 ? -17.422 2.875 9.047 1 94.06 84 GLU A C 1
ATOM 679 O O . GLU A 1 84 ? -18.141 3.09 10.023 1 94.06 84 GLU A O 1
ATOM 684 N N . ASP A 1 85 ? -16.312 2.234 9.094 1 94.56 85 ASP A N 1
ATOM 685 C CA . ASP A 1 85 ? -15.914 1.593 10.344 1 94.56 85 ASP A CA 1
ATOM 686 C C . ASP A 1 85 ? -14.859 2.418 11.07 1 94.56 85 ASP A C 1
ATOM 688 O O . ASP A 1 85 ? -14.422 2.051 12.164 1 94.56 85 ASP A O 1
ATOM 692 N N . TYR A 1 86 ? -14.422 3.494 10.531 1 94.81 86 TYR A N 1
ATOM 693 C CA . TYR A 1 86 ? -13.484 4.461 11.109 1 94.81 86 TYR A CA 1
ATOM 694 C C . TYR A 1 86 ? -12.156 3.801 11.438 1 94.81 86 TYR A C 1
ATOM 696 O O . TYR A 1 86 ? -11.625 3.969 12.539 1 94.81 86 TYR A O 1
ATOM 704 N N . VAL A 1 87 ? -11.664 3.09 10.445 1 94.19 87 VAL A N 1
ATOM 705 C CA . VAL A 1 87 ? -10.375 2.416 10.578 1 94.19 87 VAL A CA 1
ATOM 706 C C . VAL A 1 87 ? -9.461 2.809 9.422 1 94.19 87 VAL A C 1
ATOM 708 O O . VAL A 1 87 ? -9.914 2.93 8.281 1 94.19 87 VAL A O 1
ATOM 711 N N . VAL A 1 88 ? -8.25 3.061 9.773 1 97.25 88 VAL A N 1
ATOM 712 C CA . VAL A 1 88 ? -7.199 3.293 8.789 1 97.25 88 VAL A CA 1
ATOM 713 C C . VAL A 1 88 ? -6.152 2.186 8.883 1 97.25 88 VAL A C 1
ATOM 715 O O . VAL A 1 88 ? -5.879 1.674 9.969 1 97.25 88 VAL A O 1
ATOM 718 N N . HIS A 1 89 ? -5.688 1.771 7.832 1 97.19 89 HIS A N 1
ATOM 719 C CA . HIS A 1 89 ? -4.551 0.859 7.777 1 97.19 89 HIS A CA 1
ATOM 720 C C . HIS A 1 89 ? -3.467 1.383 6.84 1 97.19 89 HIS A C 1
ATOM 722 O O . HIS A 1 89 ? -3.762 1.8 5.719 1 97.19 89 HIS A O 1
ATOM 728 N N . GLY A 1 90 ? -2.262 1.37 7.324 1 96.94 90 GLY A N 1
ATOM 729 C CA . GLY A 1 90 ? -1.156 1.865 6.52 1 96.94 90 GLY A CA 1
ATOM 730 C C . GLY A 1 90 ? -0.044 0.849 6.344 1 96.94 90 GLY A C 1
ATOM 731 O O . GLY A 1 90 ? 0.329 0.158 7.293 1 96.94 90 GLY A O 1
ATOM 732 N N . ALA A 1 91 ? 0.405 0.714 5.094 1 97.88 91 ALA A N 1
ATOM 733 C CA . ALA A 1 91 ? 1.699 0.105 4.797 1 97.88 91 ALA A CA 1
ATOM 734 C C . ALA A 1 91 ? 2.723 1.161 4.391 1 97.88 91 ALA A C 1
ATOM 736 O O . ALA A 1 91 ? 2.549 1.848 3.379 1 97.88 91 ALA A O 1
ATOM 737 N N . ILE A 1 92 ? 3.686 1.316 5.168 1 97.62 92 ILE A N 1
ATOM 738 C CA . ILE A 1 92 ? 4.742 2.295 4.926 1 97.62 92 ILE A CA 1
ATOM 739 C C . ILE A 1 92 ? 6.082 1.581 4.785 1 97.62 92 ILE A C 1
ATOM 741 O O . ILE A 1 92 ? 6.461 0.775 5.641 1 97.62 92 ILE A O 1
ATOM 745 N N . TYR A 1 93 ? 6.777 1.85 3.744 1 98.62 93 TYR A N 1
ATOM 746 C CA . TYR A 1 93 ? 8.078 1.257 3.438 1 98.62 93 TYR A CA 1
ATOM 747 C C . TYR A 1 93 ? 9.195 2.281 3.592 1 98.62 93 TYR A C 1
ATOM 749 O O . TYR A 1 93 ? 9.453 3.068 2.678 1 98.62 93 TYR A O 1
ATOM 757 N N . PHE A 1 94 ? 9.867 2.193 4.676 1 98.19 94 PHE A N 1
ATOM 758 C CA . PHE A 1 94 ? 10.93 3.143 4.977 1 98.19 94 PHE A CA 1
ATOM 759 C C . PHE A 1 94 ? 12.281 2.625 4.484 1 98.19 94 PHE A C 1
ATOM 761 O O . PHE A 1 94 ? 12.664 1.497 4.797 1 98.19 94 PHE A O 1
ATOM 768 N N . PRO A 1 95 ? 12.992 3.535 3.719 1 98.5 95 PRO A N 1
ATOM 769 C CA . PRO A 1 95 ? 14.414 3.203 3.617 1 98.5 95 PRO A CA 1
ATOM 770 C C . PRO A 1 95 ? 15.117 3.178 4.977 1 98.5 95 PRO A C 1
ATOM 772 O O . PRO A 1 95 ? 14.688 3.863 5.906 1 98.5 95 PRO A O 1
ATOM 775 N N . ARG A 1 96 ? 16.156 2.488 5.008 1 98.38 96 ARG A N 1
ATOM 776 C CA . ARG A 1 96 ? 16.844 2.236 6.273 1 98.38 96 ARG A CA 1
ATOM 777 C C . ARG A 1 96 ? 17.344 3.537 6.895 1 98.38 96 ARG A C 1
ATOM 779 O O . ARG A 1 96 ? 17.328 3.697 8.117 1 98.38 96 ARG A O 1
ATOM 786 N N . TRP A 1 97 ? 17.75 4.496 6.098 1 98.5 97 TRP A N 1
ATOM 787 C CA . TRP A 1 97 ? 18.328 5.727 6.629 1 98.5 97 TRP A CA 1
ATOM 788 C C . TRP A 1 97 ? 17.312 6.492 7.473 1 98.5 97 TRP A C 1
ATOM 790 O O . TRP A 1 97 ? 17.688 7.215 8.398 1 98.5 97 TRP A O 1
ATOM 800 N N . ILE A 1 98 ? 16.016 6.277 7.164 1 98.12 98 ILE A N 1
ATOM 801 C CA . ILE A 1 98 ? 14.969 6.965 7.922 1 98.12 98 ILE A CA 1
ATOM 802 C C . ILE A 1 98 ? 14.789 6.289 9.281 1 98.12 98 ILE A C 1
ATOM 804 O O . ILE A 1 98 ? 14.594 6.961 10.297 1 98.12 98 ILE A O 1
ATOM 808 N N . VAL A 1 99 ? 14.859 4.988 9.273 1 97.31 99 VAL A N 1
ATOM 809 C CA . VAL A 1 99 ? 14.758 4.23 10.516 1 97.31 99 VAL A CA 1
ATOM 810 C C . VAL A 1 99 ? 15.93 4.582 11.438 1 97.31 99 VAL A C 1
ATOM 812 O O . VAL A 1 99 ? 15.742 4.758 12.641 1 97.31 99 VAL A O 1
ATOM 815 N N . ASP A 1 100 ? 17.078 4.754 10.906 1 98.19 100 ASP A N 1
ATOM 816 C CA . ASP A 1 100 ? 18.297 5.031 11.664 1 98.19 100 ASP A CA 1
ATOM 817 C C . ASP A 1 100 ? 18.297 6.457 12.211 1 98.19 100 ASP A C 1
ATOM 819 O O . ASP A 1 100 ? 18.781 6.707 13.312 1 98.19 100 ASP A O 1
ATOM 823 N N . GLU A 1 101 ? 17.75 7.391 11.438 1 98.31 101 GLU A N 1
ATOM 824 C CA . GLU A 1 101 ? 17.766 8.805 11.812 1 98.31 101 GLU A CA 1
ATOM 825 C C . GLU A 1 101 ? 16.438 9.477 11.445 1 98.31 101 GLU A C 1
ATOM 827 O O . GLU A 1 101 ? 16.422 10.398 10.625 1 98.31 101 GLU A O 1
ATOM 832 N N . PRO A 1 102 ? 15.391 9.117 12.125 1 97.69 102 PRO A N 1
ATOM 833 C CA . PRO A 1 102 ? 14.07 9.625 11.75 1 97.69 102 PRO A CA 1
ATOM 834 C C . PRO A 1 102 ? 13.953 11.133 11.906 1 97.69 102 PRO A C 1
ATOM 836 O O . PRO A 1 102 ? 13.148 11.773 11.219 1 97.69 102 PRO A O 1
ATOM 839 N N . GLU A 1 103 ? 14.781 11.734 12.734 1 97.5 103 GLU A N 1
ATOM 840 C CA . GLU A 1 103 ? 14.703 13.18 12.977 1 97.5 103 GLU A CA 1
ATOM 841 C C . GLU A 1 103 ? 15.055 13.961 11.711 1 97.5 103 GLU A C 1
ATOM 843 O O . GLU A 1 103 ? 14.688 15.133 11.578 1 97.5 103 GLU A O 1
ATOM 848 N N . LYS A 1 104 ? 15.719 13.344 10.781 1 98.25 104 LYS A N 1
ATOM 849 C CA . LYS A 1 104 ? 16.172 14.008 9.555 1 98.25 104 LYS A CA 1
ATOM 850 C C . LYS A 1 104 ? 14.977 14.414 8.688 1 98.25 104 LYS A C 1
ATOM 852 O O . LYS A 1 104 ? 15.078 15.336 7.879 1 98.25 104 LYS A O 1
ATOM 857 N N . ILE A 1 105 ? 13.836 13.703 8.883 1 98.31 105 ILE A N 1
ATOM 858 C CA . ILE A 1 105 ? 12.734 14.047 7.996 1 98.31 105 ILE A CA 1
ATOM 859 C C . ILE A 1 105 ? 11.648 14.781 8.781 1 98.31 105 ILE A C 1
ATOM 861 O O . ILE A 1 105 ? 10.578 15.078 8.242 1 98.31 105 ILE A O 1
ATOM 865 N N . ALA A 1 106 ? 11.867 15.078 10.102 1 97.5 106 ALA A N 1
ATOM 866 C CA . ALA A 1 106 ? 10.922 15.812 10.93 1 97.5 106 ALA A CA 1
ATOM 867 C C . ALA A 1 106 ? 10.969 17.312 10.625 1 97.5 106 ALA A C 1
ATOM 869 O O . ALA A 1 106 ? 11.391 18.109 11.461 1 97.5 106 ALA A O 1
ATOM 870 N N . CYS A 1 107 ? 10.562 17.672 9.414 1 97.88 107 CYS A N 1
ATOM 871 C CA . CYS A 1 107 ? 10.594 19.047 8.914 1 97.88 107 CYS A CA 1
ATOM 872 C C . CYS A 1 107 ? 9.484 19.281 7.895 1 97.88 107 CYS A C 1
ATOM 874 O O . CYS A 1 107 ? 8.695 18.375 7.617 1 97.88 107 CYS A O 1
ATOM 876 N N . TYR A 1 108 ? 9.406 20.609 7.418 1 98.69 108 TYR A N 1
ATOM 877 C CA . TYR A 1 108 ? 8.594 20.922 6.25 1 98.69 108 TYR A CA 1
ATOM 878 C C . TYR A 1 108 ? 9.281 20.469 4.965 1 98.69 108 TYR A C 1
ATOM 880 O O . TYR A 1 108 ? 10.117 21.188 4.418 1 98.69 108 TYR A O 1
ATOM 888 N N . GLN A 1 109 ? 8.867 19.375 4.449 1 98.56 109 GLN A N 1
ATOM 889 C CA . GLN A 1 109 ? 9.586 18.719 3.355 1 98.56 109 GLN A CA 1
ATOM 890 C C . GLN A 1 109 ? 9.727 19.672 2.162 1 98.56 109 GLN A C 1
ATOM 892 O O . GLN A 1 109 ? 10.773 19.703 1.505 1 98.56 109 GLN A O 1
ATOM 897 N N . ASN A 1 110 ? 8.695 20.422 1.871 1 98.75 110 ASN A N 1
ATOM 898 C CA . ASN A 1 110 ? 8.633 21.25 0.667 1 98.75 110 ASN A CA 1
ATOM 899 C C . ASN A 1 110 ? 9.797 22.234 0.61 1 98.75 110 ASN A C 1
ATOM 901 O O . ASN A 1 110 ? 10.273 22.594 -0.474 1 98.75 110 ASN A O 1
ATOM 905 N N . ASP A 1 111 ? 10.336 22.625 1.684 1 98.5 111 ASP A N 1
ATOM 906 C CA . ASP A 1 111 ? 11.453 23.562 1.749 1 98.5 111 ASP A CA 1
ATOM 907 C C . ASP A 1 111 ? 12.789 22.828 1.642 1 98.5 111 ASP A C 1
ATOM 909 O O . ASP A 1 111 ? 13.844 23.469 1.555 1 98.5 111 ASP A O 1
ATOM 913 N N . HIS A 1 112 ? 12.789 21.516 1.686 1 98.56 112 HIS A N 1
ATOM 914 C CA . HIS A 1 112 ? 14.031 20.766 1.817 1 98.56 112 HIS A CA 1
ATOM 915 C C . HIS A 1 112 ? 14.109 19.641 0.798 1 98.56 112 HIS A C 1
ATOM 917 O O . HIS A 1 112 ? 14.68 18.594 1.074 1 98.56 112 HIS A O 1
ATOM 923 N N . LEU A 1 113 ? 13.461 19.781 -0.316 1 98.44 113 LEU A N 1
ATOM 924 C CA . LEU A 1 113 ? 13.359 18.719 -1.296 1 98.44 113 LEU A CA 1
ATOM 925 C C . LEU A 1 113 ? 14.742 18.266 -1.755 1 98.44 113 LEU A C 1
ATOM 927 O O . LEU A 1 113 ? 15.039 17.062 -1.746 1 98.44 113 LEU A O 1
ATOM 931 N N . PRO A 1 114 ? 15.727 19.188 -2.104 1 98.5 114 PRO A N 1
ATOM 932 C CA . PRO A 1 114 ? 17.062 18.734 -2.5 1 98.5 114 PRO A CA 1
ATOM 933 C C . PRO A 1 114 ? 17.781 17.969 -1.387 1 98.5 114 PRO A C 1
ATOM 935 O O . PRO A 1 114 ? 18.484 17 -1.655 1 98.5 114 PRO A O 1
ATOM 938 N N . LEU A 1 115 ? 17.547 18.438 -0.197 1 98.69 115 LEU A N 1
ATOM 939 C CA . LEU A 1 115 ? 18.156 17.781 0.949 1 98.69 115 LEU A CA 1
ATOM 940 C C . LEU A 1 115 ? 17.594 16.375 1.146 1 98.69 115 LEU A C 1
ATOM 942 O O . LEU A 1 115 ? 18.344 15.43 1.406 1 98.69 115 LEU A O 1
ATOM 946 N N . MET A 1 116 ? 16.266 16.156 1.05 1 98.69 116 MET A N 1
ATOM 947 C CA . MET A 1 116 ? 15.625 14.852 1.149 1 98.69 116 MET A CA 1
ATOM 948 C C . MET A 1 116 ? 16.188 13.891 0.107 1 98.69 116 MET A C 1
ATOM 950 O O . MET A 1 116 ? 16.5 12.734 0.419 1 98.69 116 MET A O 1
ATOM 954 N N . GLU A 1 117 ? 16.344 14.391 -1.068 1 98.56 117 GLU A N 1
ATOM 955 C CA . GLU A 1 117 ? 16.859 13.555 -2.143 1 98.56 117 GLU A CA 1
ATOM 956 C C . GLU A 1 117 ? 18.328 13.188 -1.895 1 98.56 117 GLU A C 1
ATOM 958 O O . GLU A 1 117 ? 18.75 12.07 -2.203 1 98.56 117 GLU A O 1
ATOM 963 N N . ALA A 1 118 ? 19.062 14.141 -1.365 1 98.69 118 ALA A N 1
ATOM 964 C CA . ALA A 1 118 ? 20.469 13.859 -1.037 1 98.69 118 ALA A CA 1
ATOM 965 C C . ALA A 1 118 ? 20.562 12.773 0.028 1 98.69 118 ALA A C 1
ATOM 967 O O . ALA A 1 118 ? 21.391 11.867 -0.081 1 98.69 118 ALA A O 1
ATOM 968 N N . TYR A 1 119 ? 19.734 12.859 1.105 1 98.69 119 TYR A N 1
ATOM 969 C CA . TYR A 1 119 ? 19.703 11.828 2.139 1 98.69 119 TYR A CA 1
ATOM 970 C C . TYR A 1 119 ? 19.312 10.477 1.552 1 98.69 119 TYR A C 1
ATOM 972 O O . TYR A 1 119 ? 19.938 9.461 1.842 1 98.69 119 TYR A O 1
ATOM 980 N N . ARG A 1 120 ? 18.312 10.484 0.696 1 98.56 120 ARG A N 1
ATOM 981 C CA . ARG A 1 120 ? 17.844 9.281 0.016 1 98.56 120 ARG A CA 1
ATOM 982 C C . ARG A 1 120 ? 18.969 8.609 -0.75 1 98.56 120 ARG A C 1
ATOM 984 O O . ARG A 1 120 ? 19.203 7.406 -0.601 1 98.56 120 ARG A O 1
ATOM 991 N N . ASP A 1 121 ? 19.719 9.422 -1.49 1 97.94 121 ASP A N 1
ATOM 992 C CA . ASP A 1 121 ? 20.75 8.898 -2.385 1 97.94 121 ASP A CA 1
ATOM 993 C C . ASP A 1 121 ? 21.953 8.398 -1.598 1 97.94 121 ASP A C 1
ATOM 995 O O . ASP A 1 121 ? 22.625 7.457 -2.018 1 97.94 121 ASP A O 1
ATOM 999 N N . ALA A 1 122 ? 22.172 9.008 -0.486 1 98.06 122 ALA A N 1
ATOM 1000 C CA . ALA A 1 122 ? 23.281 8.594 0.362 1 98.06 122 ALA A CA 1
ATOM 1001 C C . ALA A 1 122 ? 22.984 7.266 1.056 1 98.06 122 ALA A C 1
ATOM 1003 O O . ALA A 1 122 ? 23.891 6.445 1.257 1 98.06 122 ALA A O 1
ATOM 1004 N N . GLY A 1 123 ? 21.688 7.027 1.488 1 97.12 123 GLY A N 1
ATOM 1005 C CA . GLY A 1 123 ? 21.266 5.781 2.105 1 97.12 123 GLY A CA 1
ATOM 1006 C C . GLY A 1 123 ? 21.703 5.652 3.553 1 97.12 123 GLY A C 1
ATOM 1007 O O . GLY A 1 123 ? 21.891 6.66 4.242 1 97.12 123 GLY A O 1
ATOM 1008 N N . PRO A 1 124 ? 21.828 4.453 4.059 1 98.19 124 PRO A N 1
ATOM 1009 C CA . PRO A 1 124 ? 21.5 3.18 3.416 1 98.19 124 PRO A CA 1
ATOM 1010 C C . PRO A 1 124 ? 20.016 3.061 3.094 1 98.19 124 PRO A C 1
ATOM 1012 O O . PRO A 1 124 ? 19.172 3.518 3.869 1 98.19 124 PRO A O 1
ATOM 1015 N N . ILE A 1 125 ? 19.672 2.318 1.996 1 98.19 125 ILE A N 1
ATOM 1016 C CA . ILE A 1 125 ? 18.281 2.145 1.55 1 98.19 125 ILE A CA 1
ATOM 1017 C C . ILE A 1 125 ? 17.719 0.842 2.115 1 98.19 125 ILE A C 1
ATOM 1019 O O . ILE A 1 125 ? 16.562 0.791 2.533 1 98.19 125 ILE A O 1
ATOM 1023 N N . TYR A 1 126 ? 18.578 -0.102 2.178 1 97.81 126 TYR A N 1
ATOM 1024 C CA . TYR A 1 126 ? 18.156 -1.438 2.578 1 97.81 126 TYR A CA 1
ATOM 1025 C C . TYR A 1 126 ? 18.781 -1.838 3.904 1 97.81 126 TYR A C 1
ATOM 1027 O O . TYR A 1 126 ? 19.875 -1.382 4.238 1 97.81 126 TYR A O 1
ATOM 1035 N N . PRO A 1 127 ? 18.172 -2.818 4.637 1 97.44 127 PRO A N 1
ATOM 1036 C CA . PRO A 1 127 ? 16.844 -3.377 4.336 1 97.44 127 PRO A CA 1
ATOM 1037 C C . PRO A 1 127 ? 15.727 -2.357 4.5 1 97.44 127 PRO A C 1
ATOM 1039 O O . PRO A 1 127 ? 15.812 -1.473 5.359 1 97.44 127 PRO A O 1
ATOM 1042 N N . THR A 1 128 ? 14.703 -2.482 3.58 1 98.19 128 THR A N 1
ATOM 1043 C CA . THR A 1 128 ? 13.484 -1.707 3.744 1 98.19 128 THR A CA 1
ATOM 1044 C C . THR A 1 128 ? 12.758 -2.104 5.031 1 98.19 128 THR A C 1
ATOM 1046 O O . THR A 1 128 ? 12.641 -3.291 5.34 1 98.19 128 THR A O 1
ATOM 1049 N N . HIS A 1 129 ? 12.352 -1.086 5.758 1 97.31 129 HIS A N 1
ATOM 1050 C CA . HIS A 1 129 ? 11.547 -1.332 6.949 1 97.31 129 HIS A CA 1
ATOM 1051 C C . HIS A 1 129 ? 10.062 -1.1 6.668 1 97.31 129 HIS A C 1
ATOM 1053 O O . HIS A 1 129 ? 9.672 0 6.273 1 97.31 129 HIS A O 1
ATOM 1059 N N . VAL A 1 130 ? 9.281 -2.191 6.934 1 97.31 130 VAL A N 1
ATOM 1060 C CA . VAL A 1 130 ? 7.859 -2.111 6.621 1 97.31 130 VAL A CA 1
ATOM 1061 C C . VAL A 1 130 ? 7.062 -1.88 7.906 1 97.31 130 VAL A C 1
ATOM 1063 O O . VAL A 1 130 ? 7.16 -2.664 8.852 1 97.31 130 VAL A O 1
ATOM 1066 N N . ILE A 1 131 ? 6.395 -0.759 7.949 1 94.75 131 ILE A N 1
ATOM 1067 C CA . ILE A 1 131 ? 5.379 -0.531 8.969 1 94.75 131 ILE A CA 1
ATOM 1068 C C . ILE A 1 131 ? 4.004 -0.917 8.422 1 94.75 131 ILE A C 1
ATOM 1070 O O . ILE A 1 131 ? 3.566 -0.389 7.398 1 94.75 131 ILE A O 1
ATOM 1074 N N . ASP A 1 132 ? 3.414 -1.848 8.961 1 95.06 132 ASP A N 1
ATOM 1075 C CA . ASP A 1 132 ? 2.062 -2.305 8.648 1 95.06 132 ASP A CA 1
ATOM 1076 C C . ASP A 1 132 ? 1.165 -2.23 9.883 1 95.06 132 ASP A C 1
ATOM 1078 O O . ASP A 1 132 ? 1.28 -3.055 10.797 1 95.06 132 ASP A O 1
ATOM 1082 N N . SER A 1 133 ? 0.302 -1.172 9.906 1 95.56 133 SER A N 1
ATOM 1083 C CA . SER A 1 133 ? -0.343 -0.906 11.188 1 95.56 133 SER A CA 1
ATOM 1084 C C . SER A 1 133 ? -1.739 -0.325 10.992 1 95.56 133 SER A C 1
ATOM 1086 O O . SER A 1 133 ? -1.973 0.445 10.062 1 95.56 133 SER A O 1
ATOM 1088 N N . PHE A 1 134 ? -2.557 -0.709 11.906 1 96.12 134 PHE A N 1
ATOM 1089 C CA . PHE A 1 134 ? -3.879 -0.104 12 1 96.12 134 PHE A CA 1
ATOM 1090 C C . PHE A 1 134 ? -3.818 1.213 12.766 1 96.12 134 PHE A C 1
ATOM 1092 O O . PHE A 1 134 ? -2.945 1.403 13.617 1 96.12 134 PHE A O 1
ATOM 1099 N N . ALA A 1 135 ? -4.707 2.055 12.414 1 96.44 135 ALA A N 1
ATOM 1100 C CA . ALA A 1 135 ? -4.961 3.283 13.156 1 96.44 135 ALA A CA 1
ATOM 1101 C C . ALA A 1 135 ? -6.461 3.523 13.32 1 96.44 135 ALA A C 1
ATOM 1103 O O . ALA A 1 135 ? -7.266 3.025 12.531 1 96.44 135 ALA A O 1
ATOM 1104 N N . THR A 1 136 ? -6.82 4.219 14.359 1 95.12 136 THR A N 1
ATOM 1105 C CA . THR A 1 136 ? -8.203 4.621 14.586 1 95.12 136 THR A CA 1
ATOM 1106 C C . THR A 1 136 ? -8.453 6.023 14.031 1 95.12 136 THR A C 1
ATOM 1108 O O . THR A 1 136 ? -7.711 6.957 14.336 1 95.12 136 THR A O 1
ATOM 1111 N N . LEU A 1 137 ? -9.422 6.102 13.156 1 96.12 137 LEU A N 1
ATOM 1112 C CA . LEU A 1 137 ? -9.859 7.406 12.672 1 96.12 137 LEU A CA 1
ATOM 1113 C C . LEU A 1 137 ? -10.633 8.156 13.758 1 96.12 137 LEU A C 1
ATOM 1115 O O . LEU A 1 137 ? -11.703 7.719 14.172 1 96.12 137 LEU A O 1
ATOM 1119 N N . ILE A 1 138 ? -10.125 9.312 14.188 1 93.75 138 ILE A N 1
ATOM 1120 C CA . ILE A 1 138 ? -10.727 9.953 15.344 1 93.75 138 ILE A CA 1
ATOM 1121 C C . ILE A 1 138 ? -11.398 11.258 14.922 1 93.75 138 ILE A C 1
ATOM 1123 O O . ILE A 1 138 ? -12.195 11.82 15.68 1 93.75 138 ILE A O 1
ATOM 1127 N N . TYR A 1 139 ? -11.016 11.75 13.797 1 95.19 139 TYR A N 1
ATOM 1128 C CA . TYR A 1 139 ? -11.555 13.008 13.305 1 95.19 139 TYR A CA 1
ATOM 1129 C C . TYR A 1 139 ? -11.719 12.984 11.789 1 95.19 139 TYR A C 1
ATOM 1131 O O . TYR A 1 139 ? -10.852 12.461 11.078 1 95.19 139 TYR A O 1
ATOM 1139 N N . MET A 1 140 ? -12.859 13.406 11.266 1 95.94 140 MET A N 1
ATOM 1140 C CA . MET A 1 140 ? -13.156 13.547 9.844 1 95.94 140 MET A CA 1
ATOM 1141 C C . MET A 1 140 ? -13.945 14.82 9.578 1 95.94 140 MET A C 1
ATOM 1143 O O . MET A 1 140 ? -14.938 15.094 10.258 1 95.94 140 MET A O 1
ATOM 1147 N N . ARG A 1 141 ? -13.516 15.578 8.602 1 94.12 141 ARG A N 1
ATOM 1148 C CA . ARG A 1 141 ? -14.258 16.797 8.281 1 94.12 141 ARG A CA 1
ATOM 1149 C C . ARG A 1 141 ? -14.195 17.094 6.785 1 94.12 141 ARG A C 1
ATOM 1151 O O . ARG A 1 141 ? -13.227 16.734 6.117 1 94.12 141 ARG A O 1
ATOM 1158 N N . ASP A 1 142 ? -15.234 17.734 6.309 1 95.19 142 ASP A N 1
ATOM 1159 C CA . ASP A 1 142 ? -15.273 18.234 4.938 1 95.19 142 ASP A CA 1
ATOM 1160 C C . ASP A 1 142 ? -14.672 19.625 4.84 1 95.19 142 ASP A C 1
ATOM 1162 O O . ASP A 1 142 ? -15.227 20.594 5.383 1 95.19 142 ASP A O 1
ATOM 1166 N N . CYS A 1 143 ? -13.547 19.75 4.164 1 95.88 143 CYS A N 1
ATOM 1167 C CA . CYS A 1 143 ? -12.812 21 4.109 1 95.88 143 CYS A CA 1
ATOM 1168 C C . CYS A 1 143 ? -12.906 21.625 2.723 1 95.88 143 CYS A C 1
ATOM 1170 O O . CYS A 1 143 ? -12.461 22.766 2.516 1 95.88 143 CYS A O 1
ATOM 1172 N N . GLY A 1 144 ? -13.484 20.906 1.74 1 97.56 144 GLY A N 1
ATOM 1173 C CA . GLY A 1 144 ? -13.531 21.375 0.361 1 97.56 144 GLY A CA 1
ATOM 1174 C C . GLY A 1 144 ? -12.242 21.141 -0.394 1 97.56 144 GLY A C 1
ATOM 1175 O O . GLY A 1 144 ? -11.195 20.906 0.214 1 97.56 144 GLY A O 1
ATOM 1176 N N . LEU A 1 145 ? -12.336 21.234 -1.717 1 98.69 145 LEU A N 1
ATOM 1177 C CA . LEU A 1 145 ? -11.188 20.969 -2.584 1 98.69 145 LEU A CA 1
ATOM 1178 C C . LEU A 1 145 ? -10.211 22.141 -2.559 1 98.69 145 LEU A C 1
ATOM 1180 O O . LEU A 1 145 ? -10.625 23.297 -2.447 1 98.69 145 LEU A O 1
ATOM 1184 N N . ASN A 1 146 ? -8.984 21.844 -2.641 1 98.75 146 ASN A N 1
ATOM 1185 C CA . ASN A 1 146 ? -7.902 22.812 -2.846 1 98.75 146 ASN A CA 1
ATOM 1186 C C . ASN A 1 146 ? -7.914 23.891 -1.778 1 98.75 146 ASN A C 1
ATOM 1188 O O . ASN A 1 146 ? -7.676 25.062 -2.08 1 98.75 146 ASN A O 1
ATOM 1192 N N . ASN A 1 147 ? -8.289 23.562 -0.542 1 98.5 147 ASN A N 1
ATOM 1193 C CA . ASN A 1 147 ? -8.273 24.469 0.592 1 98.5 147 ASN A CA 1
ATOM 1194 C C . ASN A 1 147 ? -6.887 24.562 1.217 1 98.5 147 ASN A C 1
ATOM 1196 O O . ASN A 1 147 ? -6.473 23.672 1.963 1 98.5 147 ASN A O 1
ATOM 1200 N N . GLU A 1 148 ? -6.188 25.609 0.949 1 98.31 148 GLU A N 1
ATOM 1201 C CA . GLU A 1 148 ? -4.793 25.781 1.356 1 98.31 148 GLU A CA 1
ATOM 1202 C C . GLU A 1 148 ? -4.688 26.078 2.848 1 98.31 148 GLU A C 1
ATOM 1204 O O . GLU A 1 148 ? -3.584 26.188 3.389 1 98.31 148 GLU A O 1
ATOM 1209 N N . GLN A 1 149 ? -5.812 26.094 3.537 1 96.06 149 GLN A N 1
ATOM 1210 C CA . GLN A 1 149 ? -5.809 26.469 4.945 1 96.06 149 GLN A CA 1
ATOM 1211 C C . GLN A 1 149 ? -5.848 25.234 5.844 1 96.06 149 GLN A C 1
ATOM 1213 O O . GLN A 1 149 ? -5.648 25.344 7.059 1 96.06 149 GLN A O 1
ATOM 1218 N N . VAL A 1 150 ? -6.086 24.062 5.355 1 95.94 150 VAL A N 1
ATOM 1219 C CA . VAL A 1 150 ? -6.293 22.859 6.156 1 95.94 150 VAL A CA 1
ATOM 1220 C C . VAL A 1 150 ? -4.977 22.438 6.805 1 95.94 150 VAL A C 1
ATOM 1222 O O . VAL A 1 150 ? -4.906 22.281 8.023 1 95.94 150 VAL A O 1
ATOM 1225 N N . ILE A 1 151 ? -3.938 22.266 6.059 1 97.81 151 ILE A N 1
ATOM 1226 C CA . ILE A 1 151 ? -2.578 22.031 6.531 1 97.81 151 ILE A CA 1
ATOM 1227 C C . ILE A 1 151 ? -1.669 23.172 6.094 1 97.81 151 ILE A C 1
ATOM 1229 O O . ILE A 1 151 ? -1.1 23.141 5.004 1 97.81 151 ILE A O 1
ATOM 1233 N N . ASN A 1 152 ? -1.582 24.188 6.918 1 97.38 152 ASN A N 1
ATOM 1234 C CA . ASN A 1 152 ? -0.908 25.406 6.496 1 97.38 152 ASN A CA 1
ATOM 1235 C C . ASN A 1 152 ? 0.123 25.859 7.523 1 97.38 152 ASN A C 1
ATOM 1237 O O . ASN A 1 152 ? 0.614 27 7.453 1 97.38 152 ASN A O 1
ATOM 1241 N N . CYS A 1 153 ? 0.403 25.016 8.555 1 97.81 153 CYS A N 1
ATOM 1242 C CA . CYS A 1 153 ? 1.433 25.297 9.555 1 97.81 153 CYS A CA 1
ATOM 1243 C C . CYS A 1 153 ? 2.002 24.016 10.133 1 97.81 153 CYS A C 1
ATOM 1245 O O . CYS A 1 153 ? 1.419 22.938 9.969 1 97.81 153 CYS A O 1
ATOM 1247 N N . PRO A 1 154 ? 3.221 24.062 10.773 1 97.5 154 PRO A N 1
ATOM 1248 C CA . PRO A 1 154 ? 3.732 22.875 11.453 1 97.5 154 PRO A CA 1
ATOM 1249 C C . PRO A 1 154 ? 2.869 22.453 12.641 1 97.5 154 PRO A C 1
ATOM 1251 O O . PRO A 1 154 ? 2.152 23.281 13.211 1 97.5 154 PRO A O 1
ATOM 1254 N N . PRO A 1 155 ? 2.963 21.188 13 1 96.25 155 PRO A N 1
ATOM 1255 C CA . PRO A 1 155 ? 2.166 20.719 14.141 1 96.25 155 PRO A CA 1
ATOM 1256 C C . PRO A 1 155 ? 2.453 21.516 15.414 1 96.25 155 PRO A C 1
ATOM 1258 O O . PRO A 1 155 ? 1.567 21.672 16.266 1 96.25 155 PRO A O 1
ATOM 1261 N N . SER A 1 156 ? 3.633 22.031 15.586 1 96.19 156 SER A N 1
ATOM 1262 C CA . SER A 1 156 ? 4.027 22.734 16.797 1 96.19 156 SER A CA 1
ATOM 1263 C C . SER A 1 156 ? 3.246 24.031 16.969 1 96.19 156 SER A C 1
ATOM 1265 O O . SER A 1 156 ? 3.213 24.609 18.062 1 96.19 156 SER A O 1
ATOM 1267 N N . GLU A 1 157 ? 2.637 24.516 15.914 1 97.38 157 GLU A N 1
ATOM 1268 C CA . GLU A 1 157 ? 1.909 25.781 15.969 1 97.38 157 GLU A CA 1
ATOM 1269 C C . GLU A 1 157 ? 0.411 25.547 16.141 1 97.38 157 GLU A C 1
ATOM 1271 O O . GLU A 1 157 ? -0.363 26.5 16.234 1 97.38 157 GLU A O 1
ATOM 1276 N N . LEU A 1 158 ? 0.024 24.297 16.172 1 96.06 158 LEU A N 1
ATOM 1277 C CA . LEU A 1 158 ? -1.378 24 16.422 1 96.06 158 LEU A CA 1
ATOM 1278 C C . LEU A 1 158 ? -1.724 24.219 17.891 1 96.06 158 LEU A C 1
ATOM 1280 O O . LEU A 1 158 ? -0.847 24.141 18.766 1 96.06 158 LEU A O 1
ATOM 1284 N N . ALA A 1 159 ? -3.02 24.438 18.078 1 93.81 159 ALA A N 1
ATOM 1285 C CA . ALA A 1 159 ? -3.492 24.516 19.453 1 93.81 159 ALA A CA 1
ATOM 1286 C C . ALA A 1 159 ? -3.223 23.219 20.219 1 93.81 159 ALA A C 1
ATOM 1288 O O . ALA A 1 159 ? -3.26 22.141 19.625 1 93.81 159 ALA A O 1
ATOM 1289 N N . GLU A 1 160 ? -2.996 23.25 21.516 1 91.44 160 GLU A N 1
ATOM 1290 C CA . GLU A 1 160 ? -2.67 22.094 22.344 1 91.44 160 GLU A CA 1
ATOM 1291 C C . GLU A 1 160 ? -3.785 21.047 22.297 1 91.44 160 GLU A C 1
ATOM 1293 O O . GLU A 1 160 ? -3.518 19.844 22.344 1 91.44 160 GLU A O 1
ATOM 1298 N N . ASP A 1 161 ? -4.969 21.531 22.203 1 91.38 161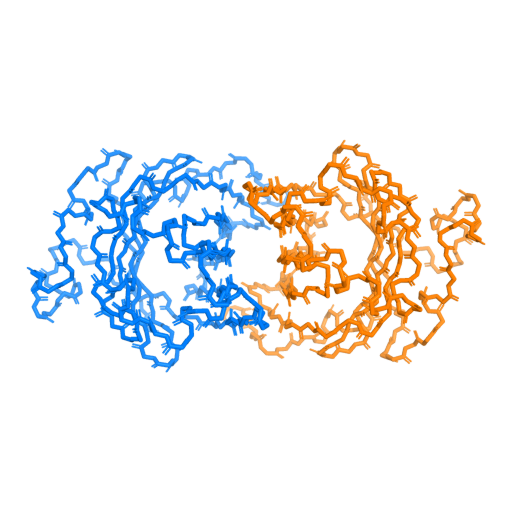 ASP A N 1
ATOM 1299 C CA . ASP A 1 161 ? -6.109 20.609 22.25 1 91.38 161 ASP A CA 1
ATOM 1300 C C . ASP A 1 161 ? -6.625 20.312 20.844 1 91.38 161 ASP A C 1
ATOM 1302 O O . ASP A 1 161 ? -7.77 19.891 20.672 1 91.38 161 ASP A O 1
ATOM 1306 N N . TYR A 1 162 ? -5.793 20.594 19.891 1 93.19 162 TYR A N 1
ATOM 1307 C CA . TYR A 1 162 ? -6.16 20.234 18.516 1 93.19 162 TYR A CA 1
ATOM 1308 C C . TYR A 1 162 ? -6.32 18.734 18.375 1 93.19 162 TYR A C 1
ATOM 1310 O O . TYR A 1 162 ? -5.469 17.969 18.828 1 93.19 162 TYR A O 1
ATOM 1318 N N . PRO A 1 163 ? -7.422 18.188 17.656 1 90.25 163 PRO A N 1
ATOM 1319 C CA . PRO A 1 163 ? -8.414 18.938 16.891 1 90.25 163 PRO A CA 1
ATOM 1320 C C . PRO A 1 163 ? -9.656 19.281 17.703 1 90.25 163 PRO A C 1
ATOM 1322 O O . PRO A 1 163 ? -10.648 19.75 17.141 1 90.25 163 PRO A O 1
ATOM 1325 N N . PHE A 1 164 ? -9.602 19.047 19.016 1 86.69 164 PHE A N 1
ATOM 1326 C CA . PHE A 1 164 ? -10.781 19.203 19.859 1 86.69 164 PHE A CA 1
ATOM 1327 C C . PHE A 1 164 ? -11.188 20.672 19.969 1 86.69 164 PHE A C 1
ATOM 1329 O O . PHE A 1 164 ? -12.32 20.969 20.375 1 86.69 164 PHE A O 1
ATOM 1336 N N . CYS A 1 165 ? -10.375 21.547 19.672 1 86.81 165 CYS A N 1
ATOM 1337 C CA . CYS A 1 165 ? -10.633 22.969 19.75 1 86.81 165 CYS A CA 1
ATOM 1338 C C . CYS A 1 165 ? -11.344 23.469 18.5 1 86.81 165 CYS A C 1
ATOM 1340 O O . CYS A 1 165 ? -11.766 24.625 18.438 1 86.81 165 CYS A O 1
ATOM 1342 N N . LEU A 1 166 ? -11.438 22.578 17.5 1 83.44 166 LEU A N 1
ATOM 1343 C CA . LEU A 1 166 ? -12.031 23.031 16.25 1 83.44 166 LEU A CA 1
ATOM 1344 C C . LEU A 1 166 ? -13.523 23.281 16.422 1 83.44 166 LEU A C 1
ATOM 1346 O O . LEU A 1 166 ? -14.211 22.531 17.109 1 83.44 166 LEU A O 1
ATOM 1350 N N . ALA A 1 167 ? -14.031 24.297 15.781 1 79.88 167 ALA A N 1
ATOM 1351 C CA . ALA A 1 167 ? -15.414 24.734 15.938 1 79.88 167 ALA A CA 1
ATOM 1352 C C . ALA A 1 167 ? -16.375 23.766 15.258 1 79.88 167 ALA A C 1
ATOM 1354 O O . ALA A 1 167 ? -17.5 23.562 15.734 1 79.88 167 ALA A O 1
ATOM 1355 N N . ASP A 1 168 ? -16.047 23.141 14.117 1 73.44 168 ASP A N 1
ATOM 1356 C CA . ASP A 1 168 ? -16.922 22.281 13.336 1 73.44 168 ASP A CA 1
ATOM 1357 C C . ASP A 1 168 ? -16.938 20.859 13.914 1 73.44 168 ASP A C 1
ATOM 1359 O O . ASP A 1 168 ? -17.719 20.016 13.469 1 73.44 168 ASP A O 1
ATOM 1363 N N . LYS A 1 169 ? -16.672 20.531 14.992 1 66.56 169 LYS A N 1
ATOM 1364 C CA . LYS A 1 169 ? -16.312 19.297 15.68 1 66.56 169 LYS A CA 1
ATOM 1365 C C . LYS A 1 169 ? -16.844 18.078 14.938 1 66.56 169 LYS A C 1
ATOM 1367 O O . LYS A 1 169 ? -18.062 17.891 14.812 1 66.56 169 LYS A O 1
ATOM 1372 N N . ASN A 1 170 ? -16.266 17.453 13.977 1 78.75 170 ASN A N 1
ATOM 1373 C CA . ASN A 1 170 ? -16.547 16.188 13.32 1 78.75 170 ASN A CA 1
ATOM 1374 C C . ASN A 1 170 ? -15.719 15.047 13.922 1 78.75 170 ASN A C 1
ATOM 1376 O O . ASN A 1 170 ? -15.102 14.266 13.188 1 78.75 170 ASN A O 1
ATOM 1380 N N . LEU A 1 171 ? -15.711 15.156 15.281 1 77.75 171 LEU A N 1
ATOM 1381 C CA . LEU A 1 171 ? -15.094 14.031 15.969 1 77.75 171 LEU A CA 1
ATOM 1382 C C . LEU A 1 171 ? -15.969 12.789 15.875 1 77.75 171 LEU A C 1
ATOM 1384 O O . LEU A 1 171 ? -17.203 12.891 15.828 1 77.75 171 LEU A O 1
ATOM 1388 N N . LEU A 1 172 ? -15.234 11.695 15.531 1 79.62 172 LEU A N 1
ATOM 1389 C CA . LEU A 1 172 ? -15.953 10.445 15.367 1 79.62 172 LEU A CA 1
ATOM 1390 C C . LEU A 1 172 ? -16.047 9.68 16.688 1 79.62 172 LEU A C 1
ATOM 1392 O O . LEU A 1 172 ? -15.195 9.867 17.562 1 79.62 172 LEU A O 1
ATOM 1396 N N . PRO A 1 173 ? -17.188 9.062 16.875 1 68.94 173 PRO A N 1
ATOM 1397 C CA . PRO A 1 173 ? -17.328 8.297 18.125 1 68.94 173 PRO A CA 1
ATOM 1398 C C . PRO A 1 173 ? -16.266 7.211 18.266 1 68.94 173 PRO A C 1
ATOM 1400 O O . PRO A 1 173 ? -15.82 6.637 17.266 1 68.94 173 PRO A O 1
ATOM 1403 N N . ALA A 1 174 ? -15.734 7.188 19.516 1 58.47 174 ALA A N 1
ATOM 1404 C CA . ALA A 1 174 ? -14.859 6.062 19.828 1 58.47 174 ALA A CA 1
ATOM 1405 C C . ALA A 1 174 ? -15.602 4.734 19.703 1 58.47 174 ALA A C 1
ATOM 1407 O O . ALA A 1 174 ? -16.812 4.668 19.953 1 58.47 174 ALA A O 1
ATOM 1408 N N . MET B 1 1 ? -17.406 -1.676 15.148 1 75.12 1 MET B N 1
ATOM 1409 C CA . MET B 1 1 ? -16.891 -2.139 13.867 1 75.12 1 MET B CA 1
ATOM 1410 C C . MET B 1 1 ? -17.703 -3.328 13.352 1 75.12 1 MET B C 1
ATOM 1412 O O . MET B 1 1 ? -18.078 -4.207 14.125 1 75.12 1 MET B O 1
ATOM 1416 N N . ARG B 1 2 ? -18.047 -3.279 12.086 1 81.94 2 ARG B N 1
ATOM 1417 C CA . ARG B 1 2 ? -18.938 -4.258 11.469 1 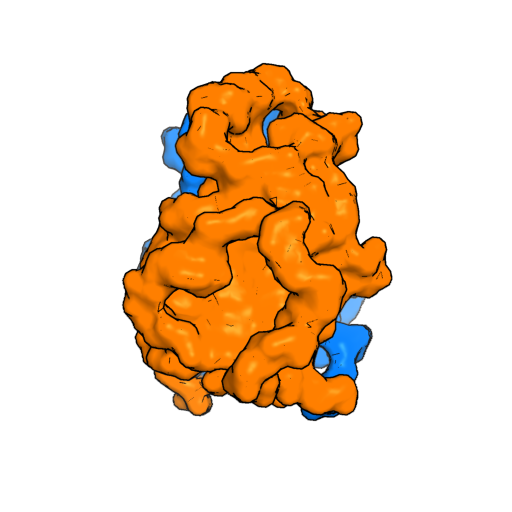81.94 2 ARG B CA 1
ATOM 1418 C C . ARG B 1 2 ? -18.172 -5.52 11.078 1 81.94 2 ARG B C 1
ATOM 1420 O O . ARG B 1 2 ? -18.75 -6.445 10.5 1 81.94 2 ARG B O 1
ATOM 1427 N N . PHE B 1 3 ? -16.797 -5.535 11.414 1 89.5 3 PHE B N 1
ATOM 1428 C CA . PHE B 1 3 ? -16.016 -6.73 11.141 1 89.5 3 PHE B CA 1
ATOM 1429 C C . PHE B 1 3 ? -14.898 -6.887 12.172 1 89.5 3 PHE B C 1
ATOM 1431 O O . PHE B 1 3 ? -14.539 -5.93 12.859 1 89.5 3 PHE B O 1
ATOM 1438 N N . GLU B 1 4 ? -14.375 -8.188 12.32 1 92.19 4 GLU B N 1
ATOM 1439 C CA . GLU B 1 4 ? -13.227 -8.469 13.188 1 92.19 4 GLU B CA 1
ATOM 1440 C C . GLU B 1 4 ? -11.914 -8.359 12.414 1 92.19 4 GLU B C 1
ATOM 1442 O O . GLU B 1 4 ? -11.617 -9.195 11.562 1 92.19 4 GLU B O 1
ATOM 1447 N N . ARG B 1 5 ? -11.117 -7.406 12.727 1 89.25 5 ARG B N 1
ATOM 1448 C CA . ARG B 1 5 ? -9.945 -7.055 11.93 1 89.25 5 ARG B CA 1
ATOM 1449 C C . ARG B 1 5 ? -8.914 -8.18 11.953 1 89.25 5 ARG B C 1
ATOM 1451 O O . ARG B 1 5 ? -8.102 -8.297 11.031 1 89.25 5 ARG B O 1
ATOM 1458 N N . ASN B 1 6 ? -8.984 -8.992 13 1 90 6 ASN B N 1
ATOM 1459 C CA . ASN B 1 6 ? -7.957 -10.016 13.141 1 90 6 ASN B CA 1
ATOM 1460 C C . ASN B 1 6 ? -8.43 -11.367 12.602 1 90 6 ASN B C 1
ATOM 1462 O O . ASN B 1 6 ? -7.668 -12.328 12.57 1 90 6 ASN B O 1
ATOM 1466 N N . ASP B 1 7 ? -9.672 -11.422 12.266 1 96.25 7 ASP B N 1
ATOM 1467 C CA . ASP B 1 7 ? -10.18 -12.664 11.68 1 96.25 7 ASP B CA 1
ATOM 1468 C C . ASP B 1 7 ? -9.805 -12.766 10.195 1 96.25 7 ASP B C 1
ATOM 1470 O O . ASP B 1 7 ? -10.477 -12.188 9.344 1 96.25 7 ASP B O 1
ATOM 1474 N N . LEU B 1 8 ? -8.844 -13.586 9.906 1 98 8 LEU B N 1
ATOM 1475 C CA . LEU B 1 8 ? -8.352 -13.734 8.547 1 98 8 LEU B CA 1
ATOM 1476 C C . LEU B 1 8 ? -8.82 -15.055 7.938 1 98 8 LEU B C 1
ATOM 1478 O O . LEU B 1 8 ? -8.352 -15.445 6.863 1 98 8 LEU B O 1
ATOM 1482 N N . SER B 1 9 ? -9.695 -15.734 8.539 1 97.25 9 SER B N 1
ATOM 1483 C CA . SER B 1 9 ? -10.086 -17.078 8.148 1 97.25 9 SER B CA 1
ATOM 1484 C C . SER B 1 9 ? -10.703 -17.094 6.75 1 97.25 9 SER B C 1
ATOM 1486 O O . SER B 1 9 ? -10.609 -18.094 6.035 1 97.25 9 SER B O 1
ATOM 1488 N N . GLY B 1 10 ? -11.352 -16.031 6.391 1 96.62 10 GLY B N 1
ATOM 1489 C CA . GLY B 1 10 ? -11.969 -15.945 5.074 1 96.62 10 GLY B CA 1
ATOM 1490 C C . GLY B 1 10 ? -10.961 -15.758 3.955 1 96.62 10 GLY B C 1
ATOM 1491 O O . GLY B 1 10 ? -11.32 -15.797 2.777 1 96.62 10 GLY B O 1
ATOM 1492 N N . PHE B 1 11 ? -9.727 -15.633 4.289 1 98.38 11 PHE B N 1
ATOM 1493 C CA . PHE B 1 11 ? -8.711 -15.227 3.328 1 98.38 11 PHE B CA 1
ATOM 1494 C C . PHE B 1 11 ? -7.574 -16.25 3.277 1 98.38 11 PHE B C 1
ATOM 1496 O O . PHE B 1 11 ? -7.043 -16.531 2.203 1 98.38 11 PHE B O 1
ATOM 1503 N N . LEU B 1 12 ? -7.215 -16.875 4.438 1 98.69 12 LEU B N 1
ATOM 1504 C CA . LEU B 1 12 ? -6.086 -17.781 4.547 1 98.69 12 LEU B CA 1
ATOM 1505 C C . LEU B 1 12 ? -6.375 -19.094 3.822 1 98.69 12 LEU B C 1
ATOM 1507 O O . LEU B 1 12 ? -7.484 -19.625 3.904 1 98.69 12 LEU B O 1
ATOM 1511 N N . GLY B 1 13 ? -5.344 -19.594 3.082 1 98.5 13 GLY B N 1
ATOM 1512 C CA . GLY B 1 13 ? -5.477 -20.859 2.379 1 98.5 13 GLY B CA 1
ATOM 1513 C C . GLY B 1 13 ? -6.105 -20.703 1.006 1 98.5 13 GLY B C 1
ATOM 1514 O O . GLY B 1 13 ? -6.285 -21.703 0.294 1 98.5 13 GLY B O 1
ATOM 1515 N N . LYS B 1 14 ? -6.41 -19.531 0.552 1 97.81 14 LYS B N 1
ATOM 1516 C CA . LYS B 1 14 ? -7.066 -19.312 -0.734 1 97.81 14 LYS B CA 1
ATOM 1517 C C . LYS B 1 14 ? -6.059 -18.922 -1.811 1 97.81 14 LYS B C 1
ATOM 1519 O O . LYS B 1 14 ? -5 -18.375 -1.506 1 97.81 14 LYS B O 1
ATOM 1524 N N . SER B 1 15 ? -6.402 -19.281 -2.973 1 97.5 15 SER B N 1
ATOM 1525 C CA . SER B 1 15 ? -5.688 -18.859 -4.168 1 97.5 15 SER B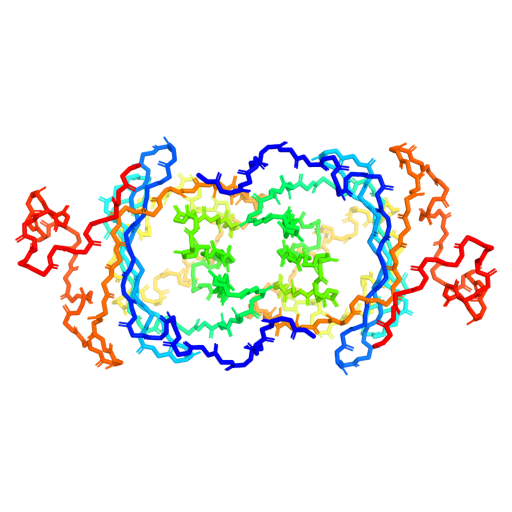 CA 1
ATOM 1526 C C . SER B 1 15 ? -6.562 -17.969 -5.055 1 97.5 15 SER B C 1
ATOM 1528 O O . SER B 1 15 ? -7.762 -18.234 -5.195 1 97.5 15 SER B O 1
ATOM 1530 N N . PHE B 1 16 ? -5.941 -17 -5.621 1 98.06 16 PHE B N 1
ATOM 1531 C CA . PHE B 1 16 ? -6.633 -16 -6.434 1 98.06 16 PHE B CA 1
ATOM 1532 C C . PHE B 1 16 ? -5.918 -15.805 -7.766 1 98.06 16 PHE B C 1
ATOM 1534 O O . PHE B 1 16 ? -4.688 -15.773 -7.82 1 98.06 16 PHE B O 1
ATOM 1541 N N . ILE B 1 17 ? -6.688 -15.711 -8.812 1 97.38 17 ILE B N 1
ATOM 1542 C CA . ILE B 1 17 ? -6.164 -15.258 -10.102 1 97.38 17 ILE B CA 1
ATOM 1543 C C . ILE B 1 17 ? -6.895 -13.992 -10.539 1 97.38 17 ILE B C 1
ATOM 1545 O O . ILE B 1 17 ? -8.125 -13.93 -10.5 1 97.38 17 ILE B O 1
ATOM 1549 N N . TYR B 1 18 ? -6.125 -12.992 -10.891 1 97.31 18 TYR B N 1
ATOM 1550 C CA . TYR B 1 18 ? -6.73 -11.719 -11.266 1 97.31 18 TYR B CA 1
ATOM 1551 C C . TYR B 1 18 ? -6.008 -11.102 -12.461 1 97.31 18 TYR B C 1
ATOM 1553 O O . TYR B 1 18 ? -4.812 -11.336 -12.656 1 97.31 18 TYR B O 1
ATOM 1561 N N . ASN B 1 19 ? -6.762 -10.344 -13.25 1 96.12 19 ASN B N 1
ATOM 1562 C CA . ASN B 1 19 ? -6.285 -9.68 -14.453 1 96.12 19 ASN B CA 1
ATOM 1563 C C . ASN B 1 19 ? -6.273 -8.164 -14.289 1 96.12 19 ASN B C 1
ATOM 1565 O O . ASN B 1 19 ? -7.309 -7.559 -14 1 96.12 19 ASN B O 1
ATOM 1569 N N . TYR B 1 20 ? -5.074 -7.633 -14.453 1 95 20 TYR B N 1
ATOM 1570 C CA . TYR B 1 20 ? -5.016 -6.18 -14.586 1 95 20 TYR B CA 1
ATOM 1571 C C . TYR B 1 20 ? -5.484 -5.738 -15.969 1 95 20 TYR B C 1
ATOM 1573 O O . TYR B 1 20 ? -5.449 -6.52 -16.922 1 95 20 TYR B O 1
ATOM 1581 N N . ASP B 1 21 ? -5.879 -4.484 -16.156 1 83.81 21 ASP B N 1
ATOM 1582 C CA . ASP B 1 21 ? -6.383 -3.953 -17.406 1 83.81 21 ASP B CA 1
ATOM 1583 C C . ASP B 1 21 ? -5.309 -3.998 -18.5 1 83.81 21 ASP B C 1
ATOM 1585 O O . ASP B 1 21 ? -5.617 -4.145 -19.672 1 83.81 21 ASP B O 1
ATOM 1589 N N . GLN B 1 22 ? -4.059 -3.961 -18.094 1 86.38 22 GLN B N 1
ATOM 1590 C CA . GLN B 1 22 ? -2.959 -3.918 -19.047 1 86.38 22 GLN B CA 1
ATOM 1591 C C . GLN B 1 22 ? -2.639 -5.312 -19.578 1 86.38 22 GLN B C 1
ATOM 1593 O O . GLN B 1 22 ? -1.696 -5.488 -20.359 1 86.38 22 GLN B O 1
ATOM 1598 N N . GLY B 1 23 ? -3.379 -6.258 -19.094 1 87.38 23 GLY B N 1
ATOM 1599 C CA . GLY B 1 23 ? -3.178 -7.605 -19.609 1 87.38 23 GLY B CA 1
ATOM 1600 C C . GLY B 1 23 ? -2.256 -8.438 -18.734 1 87.38 23 GLY B C 1
ATOM 1601 O O . GLY B 1 23 ? -1.857 -9.539 -19.109 1 87.38 23 GLY B O 1
ATOM 1602 N N . TRP B 1 24 ? -1.886 -7.898 -17.609 1 94.44 24 TRP B N 1
ATOM 1603 C CA . TRP B 1 24 ? -1.101 -8.656 -16.641 1 94.44 24 TRP B CA 1
ATOM 1604 C C . TRP B 1 24 ? -1.986 -9.617 -15.844 1 94.44 24 TRP B C 1
ATOM 1606 O O . TRP B 1 24 ? -2.973 -9.195 -15.234 1 94.44 24 TRP B O 1
ATOM 1616 N N . ARG B 1 25 ? -1.653 -10.93 -15.945 1 96.62 25 ARG B N 1
ATOM 1617 C CA . ARG B 1 25 ? -2.367 -11.914 -15.141 1 96.62 25 ARG B CA 1
ATOM 1618 C C . ARG B 1 25 ? -1.492 -12.43 -14 1 96.62 25 ARG B C 1
ATOM 1620 O O . ARG B 1 25 ? -0.392 -12.938 -14.234 1 96.62 25 ARG B O 1
ATOM 1627 N N . TYR B 1 26 ? -2.041 -12.289 -12.82 1 98.12 26 TYR B N 1
ATOM 1628 C CA . TYR B 1 26 ? -1.326 -12.695 -11.617 1 98.12 26 TYR B CA 1
ATOM 1629 C C . TYR B 1 26 ? -2.096 -13.773 -10.859 1 98.12 26 TYR B C 1
ATOM 1631 O O . TYR B 1 26 ? -3.324 -13.852 -10.945 1 98.12 26 TYR B O 1
ATOM 1639 N N . GLU B 1 27 ? -1.329 -14.609 -10.211 1 98.5 27 GLU B N 1
ATOM 1640 C CA . GLU B 1 27 ? -1.874 -15.617 -9.312 1 98.5 27 GLU B CA 1
ATOM 1641 C C . GLU B 1 27 ? -1.232 -15.523 -7.926 1 98.5 27 GLU B C 1
ATOM 1643 O O . GLU B 1 27 ? -0.007 -15.57 -7.801 1 98.5 27 GLU B O 1
ATOM 1648 N N . LEU B 1 28 ? -2.09 -15.375 -6.91 1 98.88 28 LEU B N 1
ATOM 1649 C CA . LEU B 1 28 ? -1.671 -15.234 -5.52 1 98.88 28 LEU B CA 1
ATOM 1650 C C . LEU B 1 28 ? -2.225 -16.375 -4.672 1 98.88 28 LEU B C 1
ATOM 1652 O O . LEU B 1 28 ? -3.404 -16.719 -4.773 1 98.88 28 LEU B O 1
ATOM 1656 N N . TYR B 1 29 ? -1.384 -17.016 -3.986 1 98.81 29 TYR B N 1
ATOM 1657 C CA . TYR B 1 29 ? -1.779 -18.016 -3.004 1 98.81 29 TYR B CA 1
ATOM 1658 C C . TYR B 1 29 ? -1.391 -17.578 -1.596 1 98.81 29 TYR B C 1
ATOM 1660 O O . TYR B 1 29 ? -0.207 -17.406 -1.3 1 98.81 29 TYR B O 1
ATOM 1668 N N . VAL B 1 30 ? -2.441 -17.391 -0.728 1 98.94 30 VAL B N 1
ATOM 1669 C CA . VAL B 1 30 ? -2.223 -17.031 0.668 1 98.94 30 VAL B CA 1
ATOM 1670 C C . VAL B 1 30 ? -1.922 -18.281 1.487 1 98.94 30 VAL B C 1
ATOM 1672 O O . VAL B 1 30 ? -2.832 -18.906 2.037 1 98.94 30 VAL B O 1
ATOM 1675 N N . LYS B 1 31 ? -0.692 -18.547 1.646 1 98.88 31 LYS B N 1
ATOM 1676 C CA . LYS B 1 31 ? -0.214 -19.812 2.172 1 98.88 31 LYS B CA 1
ATOM 1677 C C . LYS B 1 31 ? -0.552 -19.969 3.652 1 98.88 31 LYS B C 1
ATOM 1679 O O . LYS B 1 31 ? -0.936 -21.047 4.102 1 98.88 31 LYS B O 1
ATOM 1684 N N . ASN B 1 32 ? -0.353 -18.953 4.418 1 98.81 32 ASN B N 1
ATOM 1685 C CA . ASN B 1 32 ? -0.722 -18.812 5.824 1 98.81 32 ASN B CA 1
ATOM 1686 C C . ASN B 1 32 ? -0.727 -17.359 6.262 1 98.81 32 ASN B C 1
ATOM 1688 O O . ASN B 1 32 ? -0.748 -16.453 5.426 1 98.81 32 ASN B O 1
ATOM 1692 N N . ALA B 1 33 ? -0.71 -17.109 7.57 1 98.5 33 ALA B N 1
ATOM 1693 C CA . ALA B 1 33 ? -0.979 -15.766 8.086 1 98.5 33 ALA B CA 1
ATOM 1694 C C . ALA B 1 33 ? 0.192 -14.828 7.809 1 98.5 33 ALA B C 1
ATOM 1696 O O . ALA B 1 33 ? 0.065 -13.609 7.953 1 98.5 33 ALA B O 1
ATOM 1697 N N . THR B 1 34 ? 1.392 -15.367 7.398 1 98.62 34 THR B N 1
ATOM 1698 C CA . THR B 1 34 ? 2.553 -14.5 7.242 1 98.62 34 THR B CA 1
ATOM 1699 C C . THR B 1 34 ? 3.277 -14.797 5.934 1 98.62 34 THR B C 1
ATOM 1701 O O . THR B 1 34 ? 4.41 -14.352 5.73 1 98.62 34 THR B O 1
ATOM 1704 N N . THR B 1 35 ? 2.652 -15.648 5.082 1 98.88 35 THR B N 1
ATOM 1705 C CA . THR B 1 35 ? 3.4 -16.109 3.918 1 98.88 35 THR B CA 1
ATOM 1706 C C . THR B 1 35 ? 2.486 -16.234 2.703 1 98.88 35 THR B C 1
ATOM 1708 O O . THR B 1 35 ? 1.364 -16.734 2.811 1 98.88 35 THR B O 1
ATOM 1711 N N . ILE B 1 36 ? 3.008 -15.828 1.569 1 98.94 36 ILE B N 1
ATOM 1712 C CA . ILE B 1 36 ? 2.311 -16.062 0.309 1 98.94 36 ILE B CA 1
ATOM 1713 C C . ILE B 1 36 ? 3.26 -16.703 -0.696 1 98.94 36 ILE B C 1
ATOM 1715 O O . ILE B 1 36 ? 4.48 -16.656 -0.528 1 98.94 36 ILE B O 1
ATOM 1719 N N . ASP B 1 37 ? 2.689 -17.344 -1.651 1 98.94 37 ASP B N 1
ATOM 1720 C CA . ASP B 1 37 ? 3.297 -17.672 -2.938 1 98.94 37 ASP B CA 1
ATOM 1721 C C . ASP B 1 37 ? 2.578 -16.969 -4.082 1 98.94 37 ASP B C 1
ATOM 1723 O O . ASP B 1 37 ? 1.371 -16.734 -4.012 1 98.94 37 ASP B O 1
ATOM 1727 N N . TYR B 1 38 ? 3.33 -16.594 -5.133 1 98.88 38 TYR B N 1
ATOM 1728 C CA . TYR B 1 38 ? 2.639 -15.984 -6.266 1 98.88 38 TYR B CA 1
ATOM 1729 C C . TYR B 1 38 ? 3.375 -16.266 -7.566 1 98.88 38 TYR B C 1
ATOM 1731 O O . TYR B 1 38 ? 4.547 -16.656 -7.555 1 98.88 38 TYR B O 1
ATOM 1739 N N . ARG B 1 39 ? 2.695 -16.156 -8.609 1 98.56 39 ARG B N 1
ATOM 1740 C CA . ARG B 1 39 ? 3.279 -16.281 -9.938 1 98.56 39 ARG B CA 1
ATOM 1741 C C . ARG B 1 39 ? 2.574 -15.375 -10.938 1 98.56 39 ARG B C 1
ATOM 1743 O O . ARG B 1 39 ? 1.396 -15.055 -10.766 1 98.56 39 ARG B O 1
ATOM 1750 N N . VAL B 1 40 ? 3.311 -14.953 -11.891 1 98.12 40 VAL B N 1
ATOM 1751 C CA . VAL B 1 40 ? 2.852 -14.031 -12.914 1 98.12 40 VAL B CA 1
ATOM 1752 C C . VAL B 1 40 ? 2.709 -14.758 -14.25 1 98.12 40 VAL B C 1
ATOM 1754 O O . VAL B 1 40 ? 3.699 -15.227 -14.82 1 98.12 40 VAL B O 1
ATOM 1757 N N . HIS B 1 41 ? 1.498 -14.789 -14.773 1 97.44 41 HIS B N 1
ATOM 1758 C CA . HIS B 1 41 ? 1.208 -15.562 -15.977 1 97.44 41 HIS B CA 1
ATOM 1759 C C . HIS B 1 41 ? 1.574 -14.781 -17.234 1 97.44 41 HIS B C 1
ATOM 1761 O O . HIS B 1 41 ? 2.029 -15.359 -18.219 1 97.44 41 HIS B O 1
ATOM 1767 N N . SER B 1 42 ? 1.382 -13.5 -17.203 1 96 42 SER B N 1
ATOM 1768 C CA . SER B 1 42 ? 1.598 -12.688 -18.391 1 96 42 SER B CA 1
ATOM 1769 C C . SER B 1 42 ? 1.925 -11.242 -18.031 1 96 42 SER B C 1
ATOM 1771 O O . SER B 1 42 ? 1.775 -10.844 -16.875 1 96 42 SER B O 1
ATOM 1773 N N . GLY B 1 43 ? 2.369 -10.469 -19.094 1 93.19 43 GLY B N 1
ATOM 1774 C CA . GLY B 1 43 ? 2.775 -9.086 -18.891 1 93.19 43 GLY B CA 1
ATOM 1775 C C . GLY B 1 43 ? 4.281 -8.906 -18.875 1 93.19 43 GLY B C 1
ATOM 1776 O O . GLY B 1 43 ? 5.023 -9.797 -19.281 1 93.19 43 GLY B O 1
ATOM 1777 N N . ILE B 1 44 ? 4.77 -7.832 -18.391 1 90.06 44 ILE B N 1
ATOM 1778 C CA . ILE B 1 44 ? 6.148 -7.391 -18.547 1 90.06 44 ILE B CA 1
ATOM 1779 C C . ILE B 1 44 ? 7.078 -8.297 -17.734 1 90.06 44 ILE B C 1
ATOM 1781 O O . ILE B 1 44 ? 8.258 -8.43 -18.062 1 90.06 44 ILE B O 1
ATOM 1785 N N . VAL B 1 45 ? 6.496 -8.914 -16.719 1 95.25 45 VAL B N 1
ATOM 1786 C CA . VAL B 1 45 ? 7.348 -9.797 -15.93 1 95.25 45 VAL B CA 1
ATOM 1787 C C . VAL B 1 45 ? 6.77 -11.211 -15.938 1 95.25 45 VAL B C 1
ATOM 1789 O O . VAL B 1 45 ? 6.977 -11.984 -15 1 95.25 45 VAL B O 1
ATOM 1792 N N . GLY B 1 46 ? 5.98 -11.453 -16.984 1 96.5 46 GLY B N 1
ATOM 1793 C CA . GLY B 1 46 ? 5.504 -12.82 -17.156 1 96.5 46 GLY B CA 1
ATOM 1794 C C . GLY B 1 46 ? 6.602 -13.859 -17.031 1 96.5 46 GLY B C 1
ATOM 1795 O O . GLY B 1 46 ? 7.703 -13.672 -17.547 1 96.5 46 GLY B O 1
ATOM 1796 N N . GLY B 1 47 ? 6.258 -14.977 -16.297 1 97.75 47 GLY B N 1
ATOM 1797 C CA . GLY B 1 47 ? 7.246 -16.016 -16.031 1 97.75 47 GLY B CA 1
ATOM 1798 C C . GLY B 1 47 ? 7.809 -15.961 -14.617 1 97.75 47 GLY B C 1
ATOM 1799 O O . GLY B 1 47 ? 8.398 -16.938 -14.148 1 97.75 47 GLY B O 1
ATOM 1800 N N . ARG B 1 48 ? 7.621 -14.883 -13.938 1 98.44 48 ARG B N 1
ATOM 1801 C CA . ARG B 1 48 ? 8.094 -14.719 -12.562 1 98.44 48 ARG B CA 1
ATOM 1802 C C . ARG B 1 48 ? 7.277 -15.578 -11.602 1 98.44 48 ARG B C 1
ATOM 1804 O O . ARG B 1 48 ? 6.051 -15.648 -11.703 1 98.44 48 ARG B O 1
ATOM 1811 N N . TRP B 1 49 ? 7.93 -16.203 -10.664 1 98.5 49 TRP B N 1
ATOM 1812 C CA . TRP B 1 49 ? 7.18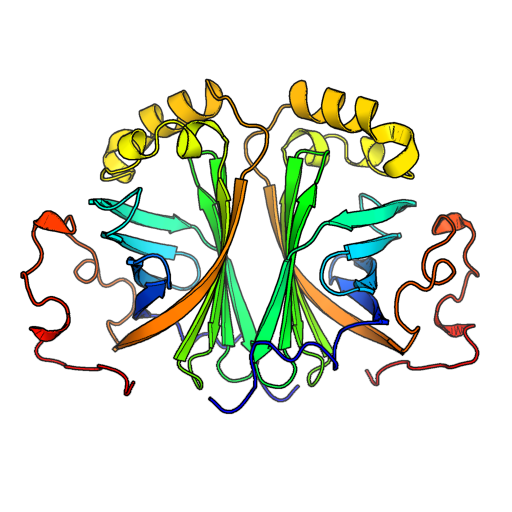 -16.781 -9.562 1 98.5 49 TRP B CA 1
ATOM 1813 C C . TRP B 1 49 ? 8.031 -16.859 -8.297 1 98.5 49 TRP B C 1
ATOM 1815 O O . TRP B 1 49 ? 9.266 -16.859 -8.375 1 98.5 49 TRP B O 1
ATOM 1825 N N . VAL B 1 50 ? 7.406 -16.719 -7.199 1 98.81 50 VAL B N 1
ATOM 1826 C CA . VAL B 1 50 ? 8.008 -16.578 -5.879 1 98.81 50 VAL B CA 1
ATOM 1827 C C . VAL B 1 50 ? 7.285 -17.469 -4.875 1 98.81 50 VAL B C 1
ATOM 1829 O O . VAL B 1 50 ? 6.055 -17.531 -4.867 1 98.81 50 VAL B O 1
ATOM 1832 N N . LYS B 1 51 ? 7.977 -18.219 -4.109 1 98.75 51 LYS B N 1
ATOM 1833 C CA . LYS B 1 51 ? 7.426 -18.969 -2.98 1 98.75 51 LYS B CA 1
ATOM 1834 C C . LYS B 1 51 ? 7.977 -18.438 -1.656 1 98.75 51 LYS B C 1
ATOM 1836 O O . LYS B 1 51 ? 9.062 -17.859 -1.616 1 98.75 51 LYS B O 1
ATOM 1841 N N . ASP B 1 52 ? 7.188 -18.594 -0.613 1 98.69 52 ASP B N 1
ATOM 1842 C CA . ASP B 1 52 ? 7.562 -18.312 0.772 1 98.69 52 ASP B CA 1
ATOM 1843 C C . ASP B 1 52 ? 7.906 -16.844 0.97 1 98.69 52 ASP B C 1
ATOM 1845 O O . ASP B 1 52 ? 8.844 -16.516 1.702 1 98.69 52 ASP B O 1
ATOM 1849 N N . GLN B 1 53 ? 7.211 -16.016 0.279 1 98.81 53 GLN B N 1
ATOM 1850 C CA . GLN B 1 53 ? 7.344 -14.578 0.504 1 98.81 53 GLN B CA 1
ATOM 1851 C C . GLN B 1 53 ? 6.699 -14.164 1.824 1 98.81 53 GLN B C 1
ATOM 1853 O O . GLN B 1 53 ? 5.5 -14.375 2.027 1 98.81 53 GLN B O 1
ATOM 1858 N N . THR B 1 54 ? 7.5 -13.617 2.756 1 98.75 54 THR B N 1
ATOM 1859 C CA . THR B 1 54 ? 6.957 -13.094 4.004 1 98.75 54 THR B CA 1
ATOM 1860 C C . THR B 1 54 ? 6.133 -11.836 3.75 1 98.75 54 THR B C 1
ATOM 1862 O O . THR B 1 54 ? 6.543 -10.969 2.977 1 98.75 54 THR B O 1
ATOM 1865 N N . VAL B 1 55 ? 4.926 -11.781 4.418 1 98.81 55 VAL B N 1
ATOM 1866 C CA . VAL B 1 55 ? 4.016 -10.672 4.156 1 98.81 55 VAL B CA 1
ATOM 1867 C C . VAL B 1 55 ? 3.314 -10.266 5.453 1 98.81 55 VAL B C 1
ATOM 1869 O O . VAL B 1 55 ? 3.396 -10.977 6.457 1 98.81 55 VAL B O 1
ATOM 1872 N N . HIS B 1 56 ? 2.723 -9.086 5.457 1 98.38 56 HIS B N 1
ATOM 1873 C CA . HIS B 1 56 ? 1.701 -8.664 6.41 1 98.38 56 HIS B CA 1
ATOM 1874 C C . HIS B 1 56 ? 0.305 -8.781 5.809 1 98.38 56 HIS B C 1
ATOM 1876 O O . HIS B 1 56 ? 0.08 -8.375 4.668 1 98.38 56 HIS B O 1
ATOM 1882 N N . ILE B 1 57 ? -0.611 -9.391 6.57 1 98.44 57 ILE B N 1
ATOM 1883 C CA . ILE B 1 57 ? -1.989 -9.539 6.113 1 98.44 57 ILE B CA 1
ATOM 1884 C C . ILE B 1 57 ? -2.939 -8.906 7.125 1 98.44 57 ILE B C 1
ATOM 1886 O O . ILE B 1 57 ? -2.807 -9.117 8.336 1 98.44 57 ILE B O 1
ATOM 1890 N N . SER B 1 58 ? -3.861 -8.086 6.613 1 97 58 SER B N 1
ATOM 1891 C CA . SER B 1 58 ? -4.84 -7.406 7.457 1 97 58 SER B CA 1
ATOM 1892 C C . SER B 1 58 ? -6.223 -7.422 6.816 1 97 58 SER B C 1
ATOM 1894 O O . SER B 1 58 ? -6.348 -7.512 5.594 1 97 58 SER B O 1
ATOM 1896 N N . ARG B 1 59 ? -7.211 -7.414 7.703 1 97.88 59 ARG B N 1
ATOM 1897 C CA . ARG B 1 59 ? -8.594 -7.266 7.254 1 97.88 59 ARG B CA 1
ATOM 1898 C C . ARG B 1 59 ? -9.102 -5.848 7.492 1 97.88 59 ARG B C 1
ATOM 1900 O O . ARG B 1 59 ? -9.156 -5.387 8.633 1 97.88 59 ARG B O 1
ATOM 1907 N N . VAL B 1 60 ? -9.523 -5.152 6.367 1 97.31 60 VAL B N 1
ATOM 1908 C CA . VAL B 1 60 ? -9.773 -3.721 6.496 1 97.31 60 VAL B CA 1
ATOM 1909 C C . VAL B 1 60 ? -11.25 -3.432 6.227 1 97.31 60 VAL B C 1
ATOM 1911 O O . VAL B 1 60 ? -11.68 -2.275 6.254 1 97.31 60 VAL B O 1
ATOM 1914 N N . GLY B 1 61 ? -12.039 -4.402 5.969 1 96.75 61 GLY B N 1
ATOM 1915 C CA . GLY B 1 61 ? -13.477 -4.383 5.758 1 96.75 61 GLY B CA 1
ATOM 1916 C C . GLY B 1 61 ? -14.109 -5.758 5.824 1 96.75 61 GLY B C 1
ATOM 1917 O O . GLY B 1 61 ? -13.414 -6.762 5.988 1 96.75 61 GLY B O 1
ATOM 1918 N N . ALA B 1 62 ? -15.422 -5.93 5.75 1 93.19 62 ALA B N 1
ATOM 1919 C CA . ALA B 1 62 ? -16.141 -7.188 5.945 1 93.19 62 ALA B CA 1
ATOM 1920 C C . ALA B 1 62 ? -15.555 -8.289 5.07 1 93.19 62 ALA B C 1
ATOM 1922 O O . ALA B 1 62 ? -15.328 -9.414 5.535 1 93.19 62 ALA B O 1
ATOM 1923 N N . ALA B 1 63 ? -15.18 -8.055 3.826 1 95.25 63 ALA B N 1
ATOM 1924 C CA . ALA B 1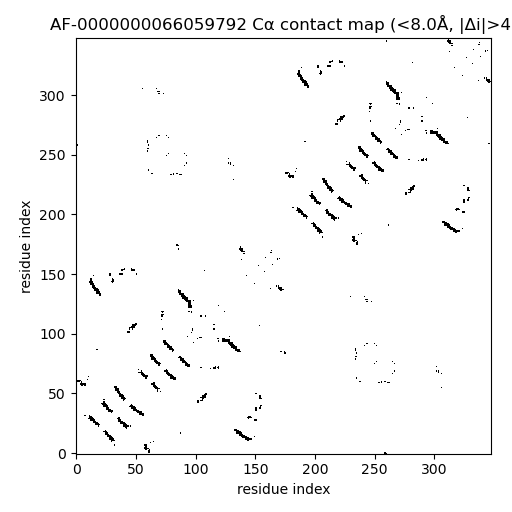 63 ? -14.578 -9.008 2.898 1 95.25 63 ALA B CA 1
ATOM 1925 C C . ALA B 1 63 ? -13.461 -8.359 2.094 1 95.25 63 ALA B C 1
ATOM 1927 O O . ALA B 1 63 ? -13.312 -8.625 0.898 1 95.25 63 ALA B O 1
ATOM 1928 N N . ILE B 1 64 ? -12.789 -7.562 2.805 1 97.94 64 ILE B N 1
ATOM 1929 C CA . ILE B 1 64 ? -11.719 -6.828 2.145 1 97.94 64 ILE B CA 1
ATOM 1930 C C . ILE B 1 64 ? -10.414 -7.031 2.902 1 97.94 64 ILE B C 1
ATOM 1932 O O . ILE B 1 64 ? -10.32 -6.711 4.09 1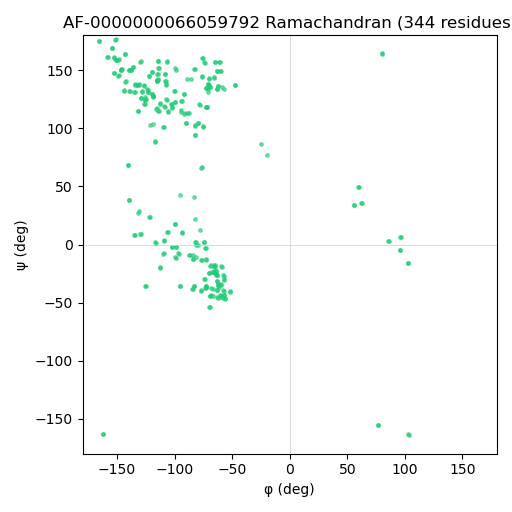 97.94 64 ILE B O 1
ATOM 1936 N N . TYR B 1 65 ? -9.422 -7.562 2.232 1 98.56 65 TYR B N 1
ATOM 1937 C CA . TYR B 1 65 ? -8.148 -7.941 2.832 1 98.56 65 TYR B CA 1
ATOM 1938 C C . TYR B 1 65 ? -6.988 -7.223 2.154 1 98.56 65 TYR B C 1
ATOM 1940 O O . TYR B 1 65 ? -7.023 -6.973 0.947 1 98.56 65 TYR B O 1
ATOM 1948 N N . ARG B 1 66 ? -6 -6.902 2.957 1 98.31 66 ARG B N 1
ATOM 1949 C CA . ARG B 1 66 ? -4.777 -6.281 2.469 1 98.31 66 ARG B CA 1
ATOM 1950 C C . ARG B 1 66 ? -3.578 -7.203 2.66 1 98.31 66 ARG B C 1
ATOM 1952 O O . ARG B 1 66 ? -3.477 -7.895 3.676 1 98.31 66 ARG B O 1
ATOM 1959 N N . VAL B 1 67 ? -2.705 -7.211 1.71 1 98.81 67 VAL B N 1
ATOM 1960 C CA . VAL B 1 67 ? -1.427 -7.91 1.771 1 98.81 67 VAL B CA 1
ATOM 1961 C C . VAL B 1 67 ? -0.297 -6.957 1.382 1 98.81 67 VAL B C 1
ATOM 1963 O O . VAL B 1 67 ? -0.327 -6.355 0.306 1 98.81 67 VAL B O 1
ATOM 1966 N N . SER B 1 68 ? 0.713 -6.82 2.205 1 98.81 68 SER B N 1
ATOM 1967 C CA . SER B 1 68 ? 1.817 -5.902 1.954 1 98.81 68 SER B CA 1
ATOM 1968 C C . SER B 1 68 ? 3.162 -6.566 2.223 1 98.81 68 SER B C 1
ATOM 1970 O O . SER B 1 68 ? 3.307 -7.316 3.189 1 98.81 68 SER B O 1
ATOM 1972 N N . TRP B 1 69 ? 4.121 -6.316 1.351 1 98.81 69 TRP B N 1
ATOM 1973 C CA . TRP B 1 69 ? 5.441 -6.902 1.568 1 98.81 69 TRP B CA 1
ATOM 1974 C C . TRP B 1 69 ? 6.512 -6.125 0.809 1 98.81 69 TRP B C 1
ATOM 1976 O O . TRP B 1 69 ? 6.195 -5.301 -0.053 1 98.81 69 TRP B O 1
ATOM 1986 N N . ALA B 1 70 ? 7.738 -6.273 1.174 1 98.69 70 ALA B N 1
ATOM 1987 C CA . ALA B 1 70 ? 8.938 -5.84 0.464 1 98.69 70 ALA B CA 1
ATOM 1988 C C . ALA B 1 70 ? 9.695 -7.035 -0.115 1 98.69 70 ALA B C 1
ATOM 1990 O O . ALA B 1 70 ? 9.812 -8.078 0.536 1 98.69 70 ALA B O 1
ATOM 1991 N N . GLU B 1 71 ? 10.203 -6.863 -1.274 1 98.69 71 GLU B N 1
ATOM 1992 C CA . GLU B 1 71 ? 10.859 -7.965 -1.972 1 98.69 71 GLU B CA 1
ATOM 1993 C C . GLU B 1 71 ? 12.375 -7.781 -1.979 1 98.69 71 GLU B C 1
ATOM 1995 O O . GLU B 1 71 ? 12.867 -6.652 -1.91 1 98.69 71 GLU B O 1
ATOM 2000 N N . PRO B 1 72 ? 13.125 -8.922 -2.164 1 98.44 72 PRO B N 1
ATOM 2001 C CA . PRO B 1 72 ? 14.57 -8.836 -2.338 1 98.44 72 PRO B CA 1
ATOM 2002 C C . PRO B 1 72 ? 14.977 -7.988 -3.543 1 98.44 72 PRO B C 1
ATOM 2004 O O . PRO B 1 72 ? 16.109 -7.516 -3.621 1 98.44 72 PRO B O 1
ATOM 2007 N N . THR B 1 73 ? 14.109 -7.762 -4.473 1 98.69 73 THR B N 1
ATOM 2008 C CA . THR B 1 73 ? 14.375 -6.977 -5.676 1 98.69 73 THR B CA 1
ATOM 2009 C C . THR B 1 73 ? 14.367 -5.484 -5.355 1 98.69 73 THR B C 1
ATOM 2011 O O . THR B 1 73 ? 14.773 -4.664 -6.184 1 98.69 73 THR B O 1
ATOM 2014 N N . GLY B 1 74 ? 13.875 -5.113 -4.172 1 98.56 74 GLY B N 1
ATOM 2015 C CA . GLY B 1 74 ? 13.648 -3.717 -3.826 1 98.56 74 GLY B CA 1
ATOM 2016 C C . GLY B 1 74 ? 12.227 -3.256 -4.074 1 98.56 74 GLY B C 1
ATOM 2017 O O . GLY B 1 74 ? 11.867 -2.127 -3.736 1 98.56 74 GLY B O 1
ATOM 2018 N N . THR B 1 75 ? 11.391 -4.113 -4.648 1 98.62 75 THR B N 1
ATOM 2019 C CA . THR B 1 75 ? 9.992 -3.801 -4.906 1 98.62 75 THR B CA 1
ATOM 2020 C C . THR B 1 75 ? 9.188 -3.793 -3.607 1 98.62 75 THR B C 1
ATOM 2022 O O . THR B 1 75 ? 9.367 -4.664 -2.754 1 98.62 75 THR B O 1
ATOM 2025 N N . SER B 1 76 ? 8.359 -2.801 -3.422 1 98.81 76 SER B N 1
ATOM 2026 C CA . SER B 1 76 ? 7.352 -2.779 -2.365 1 98.81 76 SER B CA 1
ATOM 2027 C C . SER B 1 76 ? 5.949 -2.971 -2.934 1 98.81 76 SER B C 1
ATOM 2029 O O . SER B 1 76 ? 5.621 -2.426 -3.99 1 98.81 76 SER B O 1
ATOM 2031 N N . VAL B 1 77 ? 5.168 -3.781 -2.24 1 98.75 77 VAL B N 1
ATOM 2032 C CA . VAL B 1 77 ? 3.85 -4.102 -2.783 1 98.75 77 VAL B CA 1
ATOM 2033 C C . VAL B 1 77 ? 2.791 -3.949 -1.694 1 98.75 77 VAL B C 1
ATOM 2035 O O . VAL B 1 77 ? 3.004 -4.359 -0.551 1 98.75 77 VAL B O 1
ATOM 2038 N N . ALA B 1 78 ? 1.664 -3.365 -2.006 1 98.75 78 ALA B N 1
ATOM 2039 C CA . ALA B 1 78 ? 0.448 -3.363 -1.197 1 98.75 78 ALA B CA 1
ATOM 2040 C C . ALA B 1 78 ? -0.772 -3.719 -2.041 1 98.75 78 ALA B C 1
ATOM 2042 O O . ALA B 1 78 ? -1.162 -2.961 -2.932 1 98.75 78 ALA B O 1
ATOM 2043 N N . LEU B 1 79 ? -1.394 -4.84 -1.761 1 98.69 79 LEU B N 1
ATOM 2044 C CA . LEU B 1 79 ? -2.592 -5.297 -2.457 1 98.69 79 LEU B CA 1
ATOM 2045 C C . LEU B 1 79 ? -3.82 -5.172 -1.563 1 98.69 79 LEU B C 1
ATOM 2047 O O . LEU B 1 79 ? -3.721 -5.297 -0.341 1 98.69 79 LEU B O 1
ATOM 2051 N N . THR B 1 80 ? -4.895 -4.902 -2.148 1 98.5 80 THR B N 1
ATOM 2052 C CA . THR B 1 80 ? -6.207 -5.016 -1.521 1 98.5 80 THR B CA 1
ATOM 2053 C C . THR B 1 80 ? -7.129 -5.902 -2.354 1 98.5 80 THR B C 1
ATOM 2055 O O . THR B 1 80 ? -7.262 -5.707 -3.562 1 98.5 80 THR B O 1
ATOM 2058 N N . LEU B 1 81 ? -7.711 -6.898 -1.743 1 98.5 81 LEU B N 1
ATOM 2059 C CA . LEU B 1 81 ? -8.68 -7.77 -2.395 1 98.5 81 LEU B CA 1
ATOM 2060 C C . LEU B 1 81 ? -10.062 -7.609 -1.771 1 98.5 81 LEU B C 1
ATOM 2062 O O . LEU B 1 81 ? -10.234 -7.836 -0.571 1 98.5 81 LEU B O 1
ATOM 2066 N N . ASN B 1 82 ? -11.008 -7.133 -2.469 1 97.5 82 ASN B N 1
ATOM 2067 C CA . ASN B 1 82 ? -12.43 -7.16 -2.125 1 97.5 82 ASN B CA 1
ATOM 2068 C C . ASN B 1 82 ? -13.109 -8.422 -2.654 1 97.5 82 ASN B C 1
ATOM 2070 O O . ASN B 1 82 ? -13.422 -8.508 -3.844 1 97.5 82 ASN B O 1
ATOM 2074 N N . LEU B 1 83 ? -13.375 -9.32 -1.774 1 96.25 83 LEU B N 1
ATOM 2075 C CA . LEU B 1 83 ? -13.812 -10.656 -2.184 1 96.25 83 LEU B CA 1
ATOM 2076 C C . LEU B 1 83 ? -15.32 -10.672 -2.438 1 96.25 83 LEU B C 1
ATOM 2078 O O . LEU B 1 83 ? -15.844 -11.633 -3.01 1 96.25 83 LEU B O 1
ATOM 2082 N N . GLU B 1 84 ? -15.977 -9.641 -2.029 1 94 84 GLU B N 1
ATOM 2083 C CA . GLU B 1 84 ? -17.406 -9.539 -2.289 1 94 84 GLU B CA 1
ATOM 2084 C C . GLU B 1 84 ? -17.672 -8.961 -3.672 1 94 84 GLU B C 1
ATOM 2086 O O . GLU B 1 84 ? -18.562 -9.422 -4.387 1 94 84 GLU B O 1
ATOM 2091 N N . ASP B 1 85 ? -16.875 -8.023 -4.023 1 94.56 85 ASP B N 1
ATOM 2092 C CA . ASP B 1 85 ? -17.094 -7.348 -5.301 1 94.56 85 ASP B CA 1
ATOM 2093 C C . ASP B 1 85 ? -16.125 -7.852 -6.363 1 94.56 85 ASP B C 1
ATOM 2095 O O . ASP B 1 85 ? -16.172 -7.414 -7.516 1 94.56 85 ASP B O 1
ATOM 2099 N N . TYR B 1 86 ? -15.242 -8.719 -6.043 1 94.75 86 TYR B N 1
ATOM 2100 C CA . TYR B 1 86 ? -14.297 -9.391 -6.93 1 94.75 86 TYR B CA 1
ATOM 2101 C C . TYR B 1 86 ? -13.391 -8.383 -7.625 1 94.75 86 TYR B C 1
ATOM 2103 O O . TYR B 1 86 ? -13.211 -8.438 -8.844 1 94.75 86 TYR B O 1
ATOM 2111 N N . VAL B 1 87 ? -12.859 -7.523 -6.801 1 94.12 87 VAL B N 1
ATOM 2112 C CA . VAL B 1 87 ? -11.938 -6.504 -7.297 1 94.12 87 VAL B CA 1
ATOM 2113 C C . VAL B 1 87 ? -10.633 -6.559 -6.508 1 94.12 87 VAL B C 1
ATOM 2115 O O . VAL B 1 87 ? -10.641 -6.758 -5.289 1 94.12 87 VAL B O 1
ATOM 2118 N N . VAL B 1 88 ? -9.57 -6.465 -7.23 1 97.25 88 VAL B N 1
ATOM 2119 C CA . VAL B 1 88 ? -8.242 -6.328 -6.637 1 97.25 88 VAL B CA 1
ATOM 2120 C C . VAL B 1 88 ? -7.652 -4.969 -7 1 97.25 88 VAL B C 1
ATOM 2122 O O . VAL B 1 88 ? -7.895 -4.449 -8.094 1 97.25 88 VAL B O 1
ATOM 2125 N N . HIS B 1 89 ? -7.02 -4.379 -6.121 1 97.19 89 HIS B N 1
ATOM 2126 C CA . HIS B 1 89 ? -6.246 -3.168 -6.383 1 97.19 89 HIS B CA 1
ATOM 2127 C C . HIS B 1 89 ? -4.82 -3.301 -5.859 1 97.19 89 HIS B C 1
ATOM 2129 O O . HIS B 1 89 ? -4.609 -3.727 -4.723 1 97.19 89 HIS B O 1
ATOM 2135 N N . GLY B 1 90 ? -3.895 -2.963 -6.695 1 96.94 90 GLY B N 1
ATOM 2136 C CA . GLY B 1 90 ? -2.498 -3.066 -6.309 1 96.94 90 GLY B CA 1
ATOM 2137 C C . GLY B 1 90 ? -1.746 -1.754 -6.434 1 96.94 90 GLY B C 1
ATOM 2138 O O . GLY B 1 90 ? -1.914 -1.024 -7.41 1 96.94 90 GLY B O 1
ATOM 2139 N N . ALA B 1 91 ? -0.998 -1.434 -5.375 1 97.94 91 ALA B N 1
ATOM 2140 C CA . ALA B 1 91 ? 0.078 -0.45 -5.457 1 97.94 91 ALA B CA 1
ATOM 2141 C C . ALA B 1 91 ? 1.444 -1.13 -5.438 1 97.94 91 ALA B C 1
ATOM 2143 O O . ALA B 1 91 ? 1.812 -1.773 -4.453 1 97.94 91 ALA B O 1
ATOM 2144 N N . ILE B 1 92 ? 2.131 -1.035 -6.484 1 97.69 92 ILE B N 1
ATOM 2145 C CA . ILE B 1 92 ? 3.445 -1.648 -6.633 1 97.69 92 ILE B CA 1
ATOM 2146 C C . ILE B 1 92 ? 4.492 -0.566 -6.883 1 97.69 92 ILE B C 1
ATOM 2148 O O . ILE B 1 92 ? 4.328 0.275 -7.77 1 97.69 92 ILE B O 1
ATOM 2152 N N . TYR B 1 93 ? 5.527 -0.575 -6.129 1 98.62 93 TYR B N 1
ATOM 2153 C CA . TYR B 1 93 ? 6.621 0.388 -6.215 1 98.62 93 TYR B CA 1
ATOM 2154 C C . TYR B 1 93 ? 7.883 -0.268 -6.758 1 98.62 93 TYR B C 1
ATOM 2156 O O . TYR B 1 93 ? 8.633 -0.895 -6.008 1 98.62 93 TYR B O 1
ATOM 2164 N N . PHE B 1 94 ? 8.125 -0.043 -7.988 1 98.25 94 PHE B N 1
ATOM 2165 C CA . PHE B 1 94 ? 9.273 -0.653 -8.656 1 98.25 94 PHE B CA 1
ATOM 2166 C C . PHE B 1 94 ? 10.492 0.264 -8.586 1 98.25 94 PHE B C 1
ATOM 2168 O O . PHE B 1 94 ? 10.406 1.438 -8.953 1 98.25 94 PHE B O 1
ATOM 2175 N N . PRO B 1 95 ? 11.648 -0.349 -8.133 1 98.5 95 PRO B N 1
ATOM 2176 C CA . PRO B 1 95 ? 12.867 0.396 -8.461 1 98.5 95 PRO B CA 1
ATOM 2177 C C . PRO B 1 95 ? 13.07 0.556 -9.961 1 98.5 95 PRO B C 1
ATOM 2179 O O . PRO B 1 95 ? 12.602 -0.276 -10.75 1 98.5 95 PRO B O 1
ATOM 2182 N N . ARG B 1 96 ? 13.789 1.517 -10.289 1 98.38 96 ARG B N 1
ATOM 2183 C CA . ARG B 1 96 ? 13.945 1.896 -11.688 1 98.38 96 ARG B CA 1
ATOM 2184 C C . ARG B 1 96 ? 14.586 0.773 -12.5 1 98.38 96 ARG B C 1
ATOM 2186 O O . ARG B 1 96 ? 14.234 0.555 -13.656 1 98.38 96 ARG B O 1
ATOM 2193 N N . TRP B 1 97 ? 15.477 0.015 -11.914 1 98.56 97 TRP B N 1
ATOM 2194 C CA . TRP B 1 97 ? 16.203 -1.011 -12.664 1 98.56 97 TRP B CA 1
ATOM 2195 C C . TRP B 1 97 ? 15.25 -2.08 -13.18 1 98.56 97 TRP B C 1
ATOM 2197 O O . TRP B 1 97 ? 15.508 -2.701 -14.219 1 98.56 97 TRP B O 1
ATOM 2207 N N . ILE B 1 98 ? 14.102 -2.252 -12.484 1 98.12 98 ILE B N 1
ATOM 2208 C CA . ILE B 1 98 ? 13.125 -3.25 -12.914 1 98.12 98 ILE B CA 1
ATOM 2209 C C . ILE B 1 98 ? 12.344 -2.723 -14.109 1 98.12 98 ILE B C 1
ATOM 2211 O O . ILE B 1 98 ? 12.055 -3.471 -15.047 1 98.12 98 ILE B O 1
ATOM 2215 N N . VAL B 1 99 ? 12.031 -1.471 -14.062 1 97.44 99 VAL B N 1
ATOM 2216 C CA . VAL B 1 99 ? 11.32 -0.838 -15.172 1 97.44 99 VAL B CA 1
ATOM 2217 C C . VAL B 1 99 ? 12.195 -0.873 -16.422 1 97.44 99 VAL B C 1
ATOM 2219 O O . VAL B 1 99 ? 11.703 -1.157 -17.516 1 97.44 99 VAL B O 1
ATOM 2222 N N . ASP B 1 100 ? 13.453 -0.66 -16.281 1 98.25 100 ASP B N 1
ATOM 2223 C CA . ASP B 1 100 ? 14.398 -0.602 -17.406 1 98.25 100 ASP B CA 1
ATOM 2224 C C . ASP B 1 100 ? 14.641 -1.99 -17.984 1 98.25 100 ASP B C 1
ATOM 2226 O O . ASP B 1 100 ? 14.812 -2.137 -19.203 1 98.25 100 ASP B O 1
ATOM 2230 N N . GLU B 1 101 ? 14.672 -3 -17.125 1 98.31 101 GLU B N 1
ATOM 2231 C CA . GLU B 1 101 ? 14.984 -4.359 -17.547 1 98.31 101 GLU B CA 1
ATOM 2232 C C . GLU B 1 101 ? 14.109 -5.379 -16.828 1 98.31 101 GLU B C 1
ATOM 2234 O O . GLU B 1 101 ? 14.617 -6.23 -16.094 1 98.31 101 GLU B O 1
ATOM 2239 N N . PRO B 1 102 ? 12.844 -5.375 -17.125 1 97.75 102 PRO B N 1
ATOM 2240 C CA . PRO B 1 102 ? 11.922 -6.234 -16.375 1 97.75 102 PRO B CA 1
ATOM 2241 C C . PRO B 1 102 ? 12.219 -7.719 -16.562 1 97.75 102 PRO B C 1
ATOM 2243 O O . PRO B 1 102 ? 11.891 -8.531 -15.695 1 97.75 102 PRO B O 1
ATOM 2246 N N . GLU B 1 103 ? 12.883 -8.086 -17.656 1 97.5 103 GLU B N 1
ATOM 2247 C CA . GLU B 1 103 ? 13.172 -9.492 -17.922 1 97.5 103 GLU B CA 1
ATOM 2248 C C . GLU B 1 103 ? 14.109 -10.078 -16.875 1 97.5 103 GLU B C 1
ATOM 2250 O O . GLU B 1 103 ? 14.164 -11.297 -16.688 1 97.5 103 GLU B O 1
ATOM 2255 N N . LYS B 1 104 ? 14.812 -9.25 -16.156 1 98.31 104 LYS B N 1
ATOM 2256 C CA . LYS B 1 104 ? 15.789 -9.695 -15.172 1 98.31 104 LYS B CA 1
ATOM 2257 C C . LYS B 1 104 ? 15.102 -10.391 -14 1 98.31 104 LYS B C 1
ATOM 2259 O O . LYS B 1 104 ? 15.727 -11.195 -13.297 1 98.31 104 LYS B O 1
ATOM 2264 N N . ILE B 1 105 ? 13.797 -10.062 -13.797 1 98.31 105 ILE B N 1
ATOM 2265 C CA . ILE B 1 105 ? 13.18 -10.672 -12.625 1 98.31 105 ILE B CA 1
ATOM 2266 C C . ILE B 1 105 ? 12.172 -11.734 -13.07 1 98.31 105 ILE B C 1
ATOM 2268 O O . ILE B 1 105 ? 11.453 -12.297 -12.242 1 98.31 105 ILE B O 1
ATOM 2272 N N . ALA B 1 106 ? 12.039 -12 -14.398 1 97.5 106 ALA B N 1
ATOM 2273 C CA . ALA B 1 106 ? 11.141 -13.031 -14.93 1 97.5 106 ALA B CA 1
ATOM 2274 C C . ALA B 1 106 ? 11.727 -14.422 -14.734 1 97.5 106 ALA B C 1
ATOM 2276 O O . ALA B 1 106 ? 12.078 -15.102 -15.703 1 97.5 106 ALA B O 1
ATOM 2277 N N . CYS B 1 107 ? 11.844 -14.836 -13.477 1 97.88 107 CYS B N 1
ATOM 2278 C CA . CYS B 1 107 ? 12.438 -16.109 -13.078 1 97.88 107 CYS B CA 1
ATOM 2279 C C . CYS B 1 107 ? 11.828 -16.594 -11.766 1 97.88 107 CYS B C 1
ATOM 2281 O O . CYS B 1 107 ? 10.938 -15.961 -11.211 1 97.88 107 CYS B O 1
ATOM 2283 N N . TYR B 1 108 ? 12.305 -17.875 -11.359 1 98.69 108 TYR B N 1
ATOM 2284 C CA . TYR B 1 108 ? 12.023 -18.344 -10.008 1 98.69 108 TYR B CA 1
ATOM 2285 C C . TYR B 1 108 ? 12.914 -17.641 -8.984 1 98.69 108 TYR B C 1
ATOM 2287 O O . TYR B 1 108 ? 14.062 -18.047 -8.781 1 98.69 108 TYR B O 1
ATOM 2295 N N . GLN B 1 109 ? 12.383 -16.703 -8.305 1 98.56 109 GLN B N 1
ATOM 2296 C CA . GLN B 1 109 ? 13.188 -15.82 -7.461 1 98.56 109 GLN B CA 1
ATOM 2297 C C . GLN B 1 109 ? 13.961 -16.625 -6.418 1 98.56 109 GLN B C 1
ATOM 2299 O O . GLN B 1 109 ? 15.117 -16.312 -6.125 1 98.56 109 GLN B O 1
ATOM 2304 N N . ASN B 1 110 ? 13.344 -17.641 -5.855 1 98.75 110 ASN B N 1
ATOM 2305 C CA . ASN B 1 110 ? 13.914 -18.375 -4.738 1 98.75 110 ASN B CA 1
ATOM 2306 C C . ASN B 1 110 ? 15.273 -18.969 -5.098 1 98.75 110 ASN B C 1
ATOM 2308 O O . ASN B 1 110 ? 16.141 -19.109 -4.234 1 98.75 110 ASN B O 1
ATOM 2312 N N . ASP B 1 111 ? 15.531 -19.234 -6.297 1 98.5 111 ASP B N 1
ATOM 2313 C CA . ASP B 1 111 ? 16.797 -19.797 -6.758 1 98.5 111 ASP B CA 1
ATOM 2314 C C . ASP B 1 111 ? 17.828 -18.703 -7.039 1 98.5 111 ASP B C 1
ATOM 2316 O O . ASP B 1 111 ? 18.984 -19 -7.32 1 98.5 111 ASP B O 1
ATOM 2320 N N . HIS B 1 112 ? 17.422 -17.469 -7.023 1 98.56 112 HIS B N 1
ATOM 2321 C CA . HIS B 1 112 ? 18.281 -16.391 -7.5 1 98.56 112 HIS B CA 1
ATOM 2322 C C . HIS B 1 112 ? 18.328 -15.25 -6.5 1 98.56 112 HIS B C 1
ATOM 2324 O O . HIS B 1 112 ? 18.453 -14.086 -6.891 1 98.56 112 HIS B O 1
ATOM 2330 N N . LEU B 1 113 ? 18.156 -15.531 -5.254 1 98.44 113 LEU B N 1
ATOM 2331 C CA . LEU B 1 113 ? 18.047 -14.484 -4.238 1 98.44 113 LEU B CA 1
ATOM 2332 C C . LEU B 1 113 ? 19.312 -13.625 -4.211 1 98.44 113 LEU B C 1
ATOM 2334 O O . LEU B 1 113 ? 19.219 -12.391 -4.25 1 98.44 113 LEU B O 1
ATOM 2338 N N . PRO B 1 114 ? 20.578 -14.195 -4.238 1 98.5 114 PRO B N 1
ATOM 2339 C CA . PRO B 1 114 ? 21.766 -13.344 -4.254 1 98.5 114 PRO B CA 1
ATOM 2340 C C . PRO B 1 114 ? 21.844 -12.453 -5.496 1 98.5 114 PRO B C 1
ATOM 2342 O O . PRO B 1 114 ? 22.266 -11.297 -5.41 1 98.5 114 PRO B O 1
ATOM 2345 N N . LEU B 1 115 ? 21.391 -13.023 -6.574 1 98.75 115 LEU B N 1
ATOM 2346 C CA . LEU B 1 115 ? 21.406 -12.266 -7.82 1 98.75 115 LEU B CA 1
ATOM 2347 C C . LEU B 1 115 ? 20.406 -11.109 -7.758 1 98.75 115 LEU B C 1
ATOM 2349 O O . LEU B 1 115 ? 20.719 -10 -8.188 1 98.75 115 LEU B O 1
ATOM 2353 N N . MET B 1 116 ? 19.172 -11.297 -7.246 1 98.69 116 MET B N 1
ATOM 2354 C CA . MET B 1 116 ? 18.188 -10.25 -7.078 1 98.69 116 MET B CA 1
ATOM 2355 C C . MET B 1 116 ? 18.734 -9.117 -6.211 1 98.69 116 MET B C 1
ATOM 2357 O O . MET B 1 116 ? 18.562 -7.941 -6.543 1 98.69 116 MET B O 1
ATOM 2361 N N . GLU B 1 117 ? 19.375 -9.492 -5.168 1 98.56 117 GLU B N 1
ATOM 2362 C CA . GLU B 1 117 ? 19.938 -8.484 -4.266 1 98.56 117 GLU B CA 1
ATOM 2363 C C . GLU B 1 117 ? 21.062 -7.707 -4.938 1 98.56 117 GLU B C 1
ATOM 2365 O O . GLU B 1 117 ? 21.219 -6.504 -4.719 1 98.56 117 GLU B O 1
ATOM 2370 N N . ALA B 1 118 ? 21.859 -8.422 -5.719 1 98.69 118 ALA B N 1
ATOM 2371 C CA . ALA B 1 118 ? 22.922 -7.754 -6.453 1 98.69 118 ALA B CA 1
ATOM 2372 C C . ALA B 1 118 ? 22.359 -6.734 -7.441 1 98.69 118 ALA B C 1
ATOM 2374 O O . ALA B 1 118 ? 22.875 -5.617 -7.551 1 98.69 118 ALA B O 1
ATOM 2375 N N . TYR B 1 119 ? 21.312 -7.117 -8.211 1 98.69 119 TYR B N 1
ATOM 2376 C CA . TYR B 1 119 ? 20.656 -6.195 -9.125 1 98.69 119 TYR B CA 1
ATOM 2377 C C . TYR B 1 119 ? 20.078 -5 -8.375 1 98.69 119 TYR B C 1
ATOM 2379 O O . TYR B 1 119 ? 20.25 -3.855 -8.797 1 98.69 119 TYR B O 1
ATOM 2387 N N . ARG B 1 120 ? 19.438 -5.266 -7.246 1 98.56 120 ARG B N 1
ATOM 2388 C CA . ARG B 1 120 ? 18.875 -4.227 -6.395 1 98.56 120 ARG B CA 1
ATOM 2389 C C . ARG B 1 120 ? 19.922 -3.211 -5.984 1 98.56 120 ARG B C 1
ATOM 2391 O O . ARG B 1 120 ? 19.734 -2.004 -6.137 1 98.56 120 ARG B O 1
ATOM 2398 N N . ASP B 1 121 ? 21.078 -3.725 -5.559 1 98 121 ASP B N 1
ATOM 2399 C CA . ASP B 1 121 ? 22.125 -2.877 -5.004 1 98 121 ASP B CA 1
ATOM 2400 C C . ASP B 1 121 ? 22.828 -2.08 -6.102 1 98 121 ASP B C 1
ATOM 2402 O O . ASP B 1 121 ? 23.297 -0.961 -5.863 1 98 121 ASP B O 1
ATOM 2406 N N . ALA B 1 122 ? 22.859 -2.645 -7.25 1 98.06 122 ALA B N 1
ATOM 2407 C CA . ALA B 1 122 ? 23.484 -1.958 -8.383 1 98.06 122 ALA B CA 1
ATOM 2408 C C . ALA B 1 122 ? 22.594 -0.817 -8.883 1 98.06 122 ALA B C 1
ATOM 2410 O O . ALA B 1 122 ? 23.094 0.225 -9.305 1 98.06 122 ALA B O 1
ATOM 2411 N N . GLY B 1 123 ? 21.234 -1.009 -8.883 1 97.19 123 GLY B N 1
ATOM 2412 C CA . GLY B 1 123 ? 20.281 0.024 -9.281 1 97.19 123 GLY B CA 1
ATOM 2413 C C . GLY B 1 123 ? 20.203 0.21 -10.781 1 97.19 123 GLY B C 1
ATOM 2414 O O . GLY B 1 123 ? 20.453 -0.726 -11.547 1 97.19 123 GLY B O 1
ATOM 2415 N N . PRO B 1 124 ? 19.797 1.366 -11.25 1 98.19 124 PRO B N 1
ATOM 2416 C CA . PRO B 1 124 ? 19.312 2.512 -10.477 1 98.19 124 PRO B CA 1
ATOM 2417 C C . PRO B 1 124 ? 18.031 2.201 -9.711 1 98.19 124 PRO B C 1
ATOM 2419 O O . PRO B 1 124 ? 17.172 1.479 -10.211 1 98.19 124 PRO B O 1
ATOM 2422 N N . ILE B 1 125 ? 17.828 2.863 -8.523 1 98.25 125 ILE B N 1
ATOM 2423 C CA . ILE B 1 125 ? 16.656 2.648 -7.668 1 98.25 125 ILE B CA 1
ATOM 2424 C C . ILE B 1 125 ? 15.602 3.699 -7.973 1 98.25 125 ILE B C 1
ATOM 2426 O O . ILE B 1 125 ? 14.406 3.391 -8.008 1 98.25 125 ILE B O 1
ATOM 2430 N N . TYR B 1 126 ? 16.078 4.852 -8.258 1 97.81 126 TYR B N 1
ATOM 2431 C CA . TYR B 1 126 ? 15.172 5.98 -8.438 1 97.81 126 TYR B CA 1
ATOM 2432 C C . TYR B 1 126 ? 15.203 6.48 -9.875 1 97.81 126 TYR B C 1
ATOM 2434 O O . TYR B 1 126 ? 16.219 6.352 -10.562 1 97.81 126 TYR B O 1
ATOM 2442 N N . PRO B 1 127 ? 14.125 7.203 -10.344 1 97.44 127 PRO B N 1
ATOM 2443 C CA . PRO B 1 127 ? 12.867 7.359 -9.609 1 97.44 127 PRO B CA 1
ATOM 2444 C C . PRO B 1 127 ? 12.109 6.039 -9.461 1 97.44 127 PRO B C 1
ATOM 2446 O O . PRO B 1 127 ? 12.172 5.184 -10.344 1 97.44 127 PRO B O 1
ATOM 2449 N N . THR B 1 128 ? 11.453 5.902 -8.242 1 98.19 128 THR B N 1
ATOM 2450 C CA . THR B 1 128 ? 10.531 4.789 -8.055 1 98.19 128 THR B CA 1
ATOM 2451 C C . THR B 1 128 ? 9.359 4.891 -9.023 1 98.19 128 THR B C 1
ATOM 2453 O O . THR B 1 128 ? 8.797 5.973 -9.227 1 98.19 128 THR B O 1
ATOM 2456 N N . HIS B 1 129 ? 9.07 3.766 -9.641 1 97.38 129 HIS B N 1
ATOM 2457 C CA . HIS B 1 129 ? 7.895 3.707 -10.508 1 97.38 129 HIS B CA 1
ATOM 2458 C C . HIS B 1 129 ? 6.715 3.062 -9.789 1 97.38 129 HIS B C 1
ATOM 2460 O O . HIS B 1 129 ? 6.801 1.912 -9.352 1 97.38 129 HIS B O 1
ATOM 2466 N N . VAL B 1 130 ? 5.598 3.859 -9.742 1 97.44 130 VAL B N 1
ATOM 2467 C CA . VAL B 1 130 ? 4.434 3.375 -9.008 1 97.44 130 VAL B CA 1
ATOM 2468 C C . VAL B 1 130 ? 3.385 2.859 -9.992 1 97.44 130 VAL B C 1
ATOM 2470 O O . VAL B 1 130 ? 2.947 3.59 -10.883 1 97.44 130 VAL B O 1
ATOM 2473 N N . ILE B 1 131 ? 3.09 1.596 -9.883 1 94.94 131 ILE B N 1
ATOM 2474 C CA . ILE B 1 131 ? 1.925 1.029 -10.547 1 94.94 131 ILE B CA 1
ATOM 2475 C C . ILE B 1 131 ? 0.737 1.012 -9.586 1 94.94 131 ILE B C 1
ATOM 2477 O O . ILE B 1 131 ? 0.807 0.407 -8.516 1 94.94 131 ILE B O 1
ATOM 2481 N N . ASP B 1 132 ? -0.22 1.719 -9.852 1 95.12 132 ASP B N 1
ATOM 2482 C CA . ASP B 1 132 ? -1.487 1.768 -9.133 1 95.12 132 ASP B CA 1
ATOM 2483 C C . ASP B 1 132 ? -2.65 1.361 -10.031 1 95.12 132 ASP B C 1
ATOM 2485 O O . ASP B 1 132 ? -3.062 2.129 -10.906 1 95.12 132 ASP B O 1
ATOM 2489 N N . SER B 1 133 ? -3.133 0.096 -9.82 1 95.69 133 SER B N 1
ATOM 2490 C CA . SER B 1 133 ? -4.027 -0.42 -10.852 1 95.69 133 SER B CA 1
ATOM 2491 C C . SER B 1 133 ? -5.059 -1.379 -10.266 1 95.69 133 SER B C 1
ATOM 2493 O O . SER B 1 133 ? -4.746 -2.143 -9.344 1 95.69 133 SER B O 1
ATOM 2495 N N . PHE B 1 134 ? -6.191 -1.292 -10.859 1 96.12 134 PHE B N 1
ATOM 2496 C CA . PHE B 1 134 ? -7.238 -2.264 -10.562 1 96.12 134 PHE B CA 1
ATOM 2497 C C . PHE B 1 134 ? -7.035 -3.539 -11.375 1 96.12 134 PHE B C 1
ATOM 2499 O O . PHE B 1 134 ? -6.453 -3.508 -12.453 1 96.12 134 PHE B O 1
ATOM 2506 N N . ALA B 1 135 ? -7.484 -4.59 -10.797 1 96.44 135 ALA B N 1
ATOM 2507 C CA . ALA B 1 135 ? -7.586 -5.875 -11.484 1 96.44 135 ALA B CA 1
ATOM 2508 C C . ALA B 1 135 ? -8.922 -6.551 -11.188 1 96.44 135 ALA B C 1
ATOM 2510 O O . ALA B 1 135 ? -9.547 -6.273 -10.164 1 96.44 135 ALA B O 1
ATOM 2511 N N . THR B 1 136 ? -9.367 -7.363 -12.094 1 95 136 THR B N 1
ATOM 2512 C CA . THR B 1 136 ? -10.562 -8.164 -11.898 1 95 136 THR B CA 1
ATOM 2513 C C . THR B 1 136 ? -10.211 -9.547 -11.367 1 95 136 THR B C 1
ATOM 2515 O O . THR B 1 136 ? -9.359 -10.242 -11.93 1 95 136 THR B O 1
ATOM 2518 N N . LEU B 1 137 ? -10.789 -9.867 -10.234 1 95.94 137 LEU B N 1
ATOM 2519 C CA . LEU B 1 137 ? -10.648 -11.219 -9.703 1 95.94 137 LEU B CA 1
ATOM 2520 C C . LEU B 1 137 ? -11.469 -12.211 -10.531 1 95.94 137 LEU B C 1
ATOM 2522 O O . LEU B 1 137 ? -12.695 -12.125 -10.578 1 95.94 137 LEU B O 1
ATOM 2526 N N . ILE B 1 138 ? -10.805 -13.195 -11.156 1 93.56 138 ILE B N 1
ATOM 2527 C CA . ILE B 1 138 ? -11.523 -14.039 -12.102 1 93.56 138 ILE B CA 1
ATOM 2528 C C . ILE B 1 138 ? -11.617 -15.461 -11.547 1 93.56 138 ILE B C 1
ATOM 2530 O O . ILE B 1 138 ? -12.398 -16.266 -12.039 1 93.56 138 ILE B O 1
ATOM 2534 N N . TYR B 1 139 ? -10.773 -15.773 -10.641 1 95.19 139 TYR B N 1
ATOM 2535 C CA . TYR B 1 139 ? -10.734 -17.109 -10.07 1 95.19 139 TYR B CA 1
ATOM 2536 C C . TYR B 1 139 ? -10.398 -17.062 -8.586 1 95.19 139 TYR B C 1
ATOM 2538 O O . TYR B 1 139 ? -9.547 -16.281 -8.156 1 95.19 139 TYR B O 1
ATOM 2546 N N . MET B 1 140 ? -11.141 -17.766 -7.742 1 95.81 140 MET B N 1
ATOM 2547 C CA . MET B 1 140 ? -10.906 -17.922 -6.305 1 95.81 140 MET B CA 1
ATOM 2548 C C . MET B 1 140 ? -11.156 -19.359 -5.863 1 95.81 140 MET B C 1
ATOM 2550 O O . MET B 1 140 ? -12.188 -19.953 -6.203 1 95.81 140 MET B O 1
ATOM 2554 N N . ARG B 1 141 ? -10.242 -19.922 -5.113 1 94.06 141 ARG B N 1
ATOM 2555 C CA . ARG B 1 141 ? -10.445 -21.281 -4.637 1 94.06 141 ARG B CA 1
ATOM 2556 C C . ARG B 1 141 ? -9.844 -21.469 -3.248 1 94.06 141 ARG B C 1
ATOM 2558 O O . ARG B 1 141 ? -8.867 -20.797 -2.891 1 94.06 141 ARG B O 1
ATOM 2565 N N . ASP B 1 142 ? -10.438 -22.375 -2.521 1 95.12 142 ASP B N 1
ATOM 2566 C CA . ASP B 1 142 ? -9.906 -22.797 -1.228 1 95.12 142 ASP B CA 1
ATOM 2567 C C . ASP B 1 142 ? -8.914 -23.938 -1.384 1 95.12 142 ASP B C 1
ATOM 2569 O O . ASP B 1 142 ? -9.297 -25.047 -1.772 1 95.12 142 ASP B O 1
ATOM 2573 N N . CYS B 1 143 ? -7.664 -23.688 -1.086 1 95.88 143 CYS B N 1
ATOM 2574 C CA . CYS B 1 143 ? -6.605 -24.656 -1.323 1 95.88 143 CYS B CA 1
ATOM 2575 C C . CYS B 1 143 ? -6.074 -25.219 -0.009 1 95.88 143 CYS B C 1
ATOM 2577 O O . CYS B 1 143 ? -5.27 -26.156 -0.007 1 95.88 143 CYS B O 1
ATOM 2579 N N . GLY B 1 144 ? -6.508 -24.656 1.134 1 97.44 144 GLY B N 1
ATOM 2580 C CA . GLY B 1 144 ? -5.992 -25.047 2.436 1 97.44 144 GLY B CA 1
ATOM 2581 C C . GLY B 1 144 ? -4.656 -24.406 2.766 1 97.44 144 GLY B C 1
ATOM 2582 O O . GLY B 1 144 ? -3.969 -23.891 1.877 1 97.44 144 GLY B O 1
ATOM 2583 N N . LEU B 1 145 ? -4.301 -24.469 4.051 1 98.69 145 LEU B N 1
ATOM 2584 C CA . LEU B 1 145 ? -3.076 -23.844 4.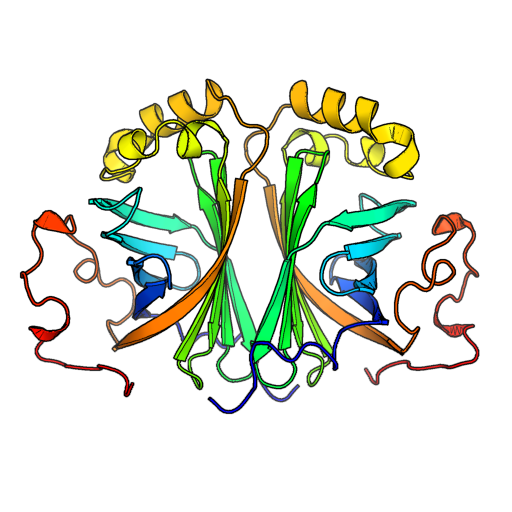531 1 98.69 145 LEU B CA 1
ATOM 2585 C C . LEU B 1 145 ? -1.854 -24.672 4.145 1 98.69 145 LEU B C 1
ATOM 2587 O O . LEU B 1 145 ? -1.914 -25.891 4.121 1 98.69 145 LEU B O 1
ATOM 2591 N N . ASN B 1 146 ? -0.815 -24 3.846 1 98.75 146 ASN B N 1
ATOM 2592 C CA . ASN B 1 146 ? 0.51 -24.594 3.656 1 98.75 146 ASN B CA 1
ATOM 2593 C C . ASN B 1 146 ? 0.495 -25.688 2.596 1 98.75 146 ASN B C 1
ATOM 2595 O O . ASN B 1 146 ? 1.147 -26.719 2.754 1 98.75 146 ASN B O 1
ATOM 2599 N N . ASN B 1 147 ? -0.33 -25.531 1.563 1 98.44 147 ASN B N 1
ATOM 2600 C CA . ASN B 1 147 ? -0.396 -26.453 0.438 1 98.44 147 ASN B CA 1
ATOM 2601 C C . ASN B 1 147 ? 0.692 -26.172 -0.592 1 98.44 147 ASN B C 1
ATOM 2603 O O . ASN B 1 147 ? 0.565 -25.234 -1.391 1 98.44 147 ASN B O 1
ATOM 2607 N N . GLU B 1 148 ? 1.721 -26.938 -0.604 1 98.31 148 GLU B N 1
ATOM 2608 C CA . GLU B 1 148 ? 2.9 -26.703 -1.432 1 98.31 148 GLU B CA 1
ATOM 2609 C C . GLU B 1 148 ? 2.623 -27.031 -2.895 1 98.31 148 GLU B C 1
ATOM 2611 O O . GLU B 1 148 ? 3.482 -26.828 -3.756 1 98.31 148 GLU B O 1
ATOM 2616 N N . GLN B 1 149 ? 1.392 -27.422 -3.213 1 96 149 GLN B N 1
ATOM 2617 C CA . GLN B 1 149 ? 1.066 -27.844 -4.57 1 96 149 GLN B CA 1
ATOM 2618 C C . GLN B 1 149 ? 0.393 -26.703 -5.352 1 96 149 GLN B C 1
ATOM 2620 O O . GLN B 1 149 ? 0.231 -26.797 -6.57 1 96 149 GLN B O 1
ATOM 2625 N N . VAL B 1 150 ? -0.018 -25.656 -4.75 1 96 150 VAL B N 1
ATOM 2626 C CA . VAL B 1 150 ? -0.809 -24.594 -5.383 1 96 150 VAL B CA 1
ATOM 2627 C C . VAL B 1 150 ? 0.055 -23.828 -6.383 1 96 150 VAL B C 1
ATOM 2629 O O . VAL B 1 150 ? -0.308 -23.703 -7.555 1 96 150 VAL B O 1
ATOM 2632 N N . ILE B 1 151 ? 1.175 -23.328 -5.996 1 97.81 151 ILE B N 1
ATOM 2633 C CA . ILE B 1 151 ? 2.186 -22.719 -6.848 1 97.81 151 ILE B CA 1
ATOM 2634 C C . ILE B 1 151 ? 3.48 -23.516 -6.777 1 97.81 151 ILE B C 1
ATOM 2636 O O . ILE B 1 151 ? 4.336 -23.266 -5.93 1 97.81 151 ILE B O 1
ATOM 2640 N N . ASN B 1 152 ? 3.598 -24.5 -7.621 1 97.38 152 ASN B N 1
ATOM 2641 C CA . ASN B 1 152 ? 4.699 -25.438 -7.488 1 97.38 152 ASN B CA 1
ATOM 2642 C C . ASN B 1 152 ? 5.449 -25.625 -8.805 1 97.38 152 ASN B C 1
ATOM 2644 O O . ASN B 1 152 ? 6.258 -26.547 -8.945 1 97.38 152 ASN B O 1
ATOM 2648 N N . CYS B 1 153 ? 5.121 -24.781 -9.828 1 97.81 153 CYS B N 1
ATOM 2649 C CA . CYS B 1 153 ? 5.824 -24.797 -11.109 1 97.81 153 CYS B CA 1
ATOM 2650 C C . CYS B 1 153 ? 5.766 -23.438 -11.781 1 97.81 153 CYS B C 1
ATOM 2652 O O . CYS B 1 153 ? 4.973 -22.578 -11.391 1 97.81 153 CYS B O 1
ATOM 2654 N N . PRO B 1 154 ? 6.68 -23.141 -12.766 1 97.5 154 PRO B N 1
ATOM 2655 C CA . PRO B 1 154 ? 6.57 -21.891 -13.516 1 97.5 154 PRO B CA 1
ATOM 2656 C C . PRO B 1 154 ? 5.297 -21.812 -14.359 1 97.5 154 PRO B C 1
ATOM 2658 O O . PRO B 1 154 ? 4.723 -22.859 -14.703 1 97.5 154 PRO B O 1
ATOM 2661 N N . PRO B 1 155 ? 4.891 -20.594 -14.672 1 96.25 155 PRO B N 1
ATOM 2662 C CA . PRO B 1 155 ? 3.682 -20.453 -15.484 1 96.25 155 PRO B CA 1
ATOM 2663 C C . PRO B 1 155 ? 3.781 -21.203 -16.828 1 96.25 155 PRO B C 1
ATOM 2665 O O . PRO B 1 155 ? 2.768 -21.656 -17.359 1 96.25 155 PRO B O 1
ATOM 2668 N N . SER B 1 156 ? 4.949 -21.328 -17.375 1 96.19 156 SER B N 1
ATOM 2669 C CA . SER B 1 156 ? 5.137 -21.953 -18.688 1 96.19 156 SER B CA 1
ATOM 2670 C C . SER B 1 156 ? 4.766 -23.422 -18.656 1 96.19 156 SER B C 1
ATOM 2672 O O . SER B 1 156 ? 4.566 -24.031 -19.719 1 96.19 156 SER B O 1
ATOM 2674 N N . GLU B 1 157 ? 4.688 -24.031 -17.484 1 97.38 157 GLU B N 1
ATOM 2675 C CA . GLU B 1 157 ? 4.395 -25.453 -17.375 1 97.38 157 GLU B CA 1
ATOM 2676 C C . GLU B 1 157 ? 2.92 -25.688 -17.062 1 97.38 157 GLU B C 1
ATOM 2678 O O . GLU B 1 157 ? 2.477 -26.828 -16.969 1 97.38 157 GLU B O 1
ATOM 2683 N N . LEU B 1 158 ? 2.18 -24.625 -16.906 1 96.06 158 LEU B N 1
ATOM 2684 C CA . LEU B 1 158 ? 0.745 -24.766 -16.688 1 96.06 158 LEU B CA 1
ATOM 2685 C C . LEU B 1 158 ? 0.036 -25.156 -17.969 1 96.06 158 LEU B C 1
ATOM 2687 O O . LEU B 1 158 ? 0.53 -24.891 -19.062 1 96.06 158 LEU B O 1
ATOM 2691 N N . ALA B 1 159 ? -1.108 -25.766 -17.734 1 93.94 159 ALA B N 1
ATOM 2692 C CA . ALA B 1 159 ? -1.945 -26.078 -18.891 1 93.94 159 ALA B CA 1
ATOM 2693 C C . ALA B 1 159 ? -2.334 -24.797 -19.641 1 93.94 159 ALA B C 1
ATOM 2695 O O . ALA B 1 159 ? -2.516 -23.75 -19.016 1 93.94 159 ALA B O 1
ATOM 2696 N N . GLU B 1 160 ? -2.527 -24.828 -20.953 1 91.62 160 GLU B N 1
ATOM 2697 C CA . GLU B 1 160 ? -2.846 -23.688 -21.797 1 91.62 160 GLU B CA 1
ATOM 2698 C C . GLU B 1 160 ? -4.152 -23.031 -21.359 1 91.62 160 GLU B C 1
ATOM 2700 O O . GLU B 1 160 ? -4.293 -21.812 -21.438 1 91.62 160 GLU B O 1
ATOM 2705 N N . ASP B 1 161 ? -5.043 -23.828 -20.906 1 91.62 161 ASP B N 1
ATOM 2706 C CA . ASP B 1 161 ? -6.355 -23.312 -20.547 1 91.62 161 ASP B CA 1
ATOM 2707 C C . ASP B 1 161 ? -6.469 -23.094 -19.031 1 91.62 161 ASP B C 1
ATOM 2709 O O . ASP B 1 161 ? -7.574 -23.016 -18.5 1 91.62 161 ASP B O 1
ATOM 2713 N N . TYR B 1 162 ? -5.34 -23.047 -18.406 1 93.25 162 TYR B N 1
ATOM 2714 C CA . TYR B 1 162 ? -5.355 -22.734 -16.984 1 93.25 162 TYR B CA 1
ATOM 2715 C C . TYR B 1 162 ? -5.918 -21.344 -16.734 1 93.25 162 TYR B C 1
ATOM 2717 O O . TYR B 1 162 ? -5.52 -20.375 -17.406 1 93.25 162 TYR B O 1
ATOM 2725 N N . PRO B 1 163 ? -6.852 -21.109 -15.688 1 90.25 163 PRO B N 1
ATOM 2726 C CA . PRO B 1 163 ? -7.273 -22.078 -14.672 1 90.25 163 PRO B CA 1
ATOM 2727 C C . PRO B 1 163 ? -8.539 -22.828 -15.062 1 90.25 163 PRO B C 1
ATOM 2729 O O . PRO B 1 163 ? -9.117 -23.547 -14.234 1 90.25 163 PRO B O 1
ATOM 2732 N N . PHE B 1 164 ? -8.969 -22.688 -16.328 1 86.62 164 PHE B N 1
ATOM 2733 C CA . PHE B 1 164 ? -10.242 -23.234 -16.766 1 86.62 164 PHE B CA 1
ATOM 2734 C C . PHE B 1 164 ? -10.203 -24.75 -16.797 1 86.62 164 PHE B C 1
ATOM 2736 O O . PHE B 1 164 ? -11.242 -25.406 -16.812 1 86.62 164 PHE B O 1
ATOM 2743 N N . CYS B 1 165 ? -9.102 -25.312 -16.812 1 86.88 165 CYS B N 1
ATOM 2744 C CA . CYS B 1 165 ? -8.922 -26.766 -16.844 1 86.88 165 CYS B CA 1
ATOM 2745 C C . CYS B 1 165 ? -9.055 -27.359 -15.453 1 86.88 165 CYS B C 1
ATOM 2747 O O . CYS B 1 165 ? -9.078 -28.594 -15.297 1 86.88 165 CYS B O 1
ATOM 2749 N N . LEU B 1 166 ? -9.086 -26.484 -14.438 1 83.62 166 LEU B N 1
ATOM 2750 C CA . LEU B 1 166 ? -9.125 -27.016 -13.078 1 83.62 166 LEU B CA 1
ATOM 2751 C C . LEU B 1 166 ? -10.469 -27.672 -12.789 1 83.62 166 LEU B C 1
ATOM 2753 O O . LEU B 1 166 ? -11.516 -27.172 -13.211 1 83.62 166 LEU B O 1
ATOM 2757 N N . ALA B 1 167 ? -10.453 -28.75 -12.047 1 79.75 167 ALA B N 1
ATOM 2758 C CA . ALA B 1 167 ? -11.641 -29.547 -11.797 1 79.75 167 ALA B CA 1
ATOM 2759 C C . ALA B 1 167 ? -12.602 -28.844 -10.836 1 79.75 167 ALA B C 1
ATOM 2761 O O . ALA B 1 167 ? -13.82 -29 -10.945 1 79.75 167 ALA B O 1
ATOM 2762 N N . ASP B 1 168 ? -12.102 -28.141 -9.844 1 73.5 168 ASP B N 1
ATOM 2763 C CA . ASP B 1 168 ? -12.922 -27.5 -8.812 1 73.5 168 ASP B CA 1
ATOM 2764 C C . ASP B 1 168 ? -13.555 -26.219 -9.32 1 73.5 168 ASP B C 1
ATOM 2766 O O . ASP B 1 168 ? -14.414 -25.625 -8.656 1 73.5 168 ASP B O 1
ATOM 2770 N N . LYS B 1 169 ? -13.648 -25.797 -10.406 1 65.81 169 LYS B N 1
ATOM 2771 C CA . LYS B 1 169 ? -13.844 -24.547 -11.141 1 65.81 169 LYS B CA 1
ATOM 2772 C C . LYS B 1 169 ? -14.438 -23.469 -10.25 1 65.81 169 LYS B C 1
ATOM 2774 O O . LYS B 1 169 ? -15.602 -23.531 -9.867 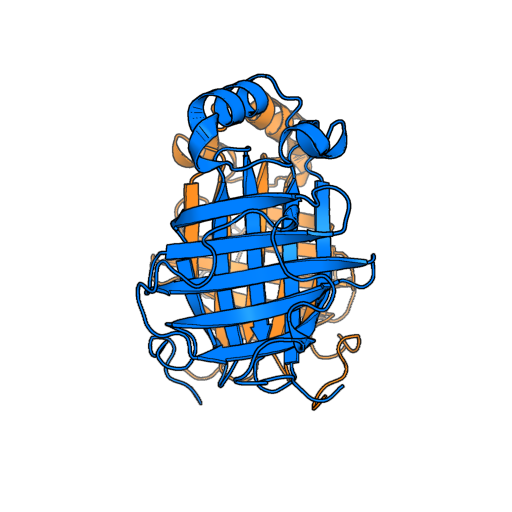1 65.81 169 LYS B O 1
ATOM 2779 N N . ASN B 1 170 ? -13.93 -22.734 -9.367 1 78.38 170 ASN B N 1
ATOM 2780 C CA . ASN B 1 170 ? -14.312 -21.562 -8.578 1 78.38 170 ASN B CA 1
ATOM 2781 C C . ASN B 1 170 ? -14.086 -20.266 -9.352 1 78.38 170 ASN B C 1
ATOM 2783 O O . ASN B 1 170 ? -13.492 -19.328 -8.828 1 78.38 170 ASN B O 1
ATOM 2787 N N . LEU B 1 171 ? -14.477 -20.453 -10.688 1 76.25 171 LEU B N 1
ATOM 2788 C CA . LEU B 1 171 ? -14.469 -19.234 -11.477 1 76.25 171 LEU B CA 1
ATOM 2789 C C . LEU B 1 171 ? -15.609 -18.312 -11.055 1 76.25 171 LEU B C 1
ATOM 2791 O O . LEU B 1 171 ? -16.672 -18.781 -10.656 1 76.25 171 LEU B O 1
ATOM 2795 N N . LEU B 1 172 ? -15.133 -17.031 -10.852 1 78.12 172 LEU B N 1
ATOM 2796 C CA . LEU B 1 172 ? -16.109 -16.062 -10.383 1 78.12 172 LEU B CA 1
ATOM 2797 C C . LEU B 1 172 ? -16.859 -15.438 -11.562 1 78.12 172 LEU B C 1
ATOM 2799 O O . LEU B 1 172 ? -16.344 -15.406 -12.68 1 78.12 172 LEU B O 1
ATOM 2803 N N . PRO B 1 173 ? -18.125 -15.227 -11.312 1 67 173 PRO B N 1
ATOM 2804 C CA . PRO B 1 173 ? -18.922 -14.641 -12.398 1 67 173 PRO B CA 1
ATOM 2805 C C . PRO B 1 173 ? -18.359 -13.305 -12.883 1 67 173 PRO B C 1
ATOM 2807 O O . PRO B 1 173 ? -17.797 -12.539 -12.094 1 67 173 PRO B O 1
ATOM 2810 N N . ALA B 1 174 ? -18.297 -13.227 -14.242 1 56.66 174 ALA B N 1
ATOM 2811 C CA . ALA B 1 174 ? -17.969 -11.93 -14.82 1 56.66 174 ALA B CA 1
ATOM 2812 C C . ALA B 1 174 ? -19.016 -10.883 -14.422 1 56.66 174 ALA B C 1
ATOM 2814 O O . ALA B 1 174 ? -20.188 -11.203 -14.242 1 56.66 174 ALA B O 1
#

pLDDT: mean 95.41, std 6.34, range [56.66, 98.94]

Organism: Vibrio cholerae serotype O1 (strain ATCC 39315 / El Tor Inaba N16961) (NCBI:txid243277)

Secondary structure (DSSP, 8-state):
--S-TT--TTTTTEEEEEEETTS-EEEEEEEETTEEEEEEEESTTTT-EEEEEE-EEEEEETTEEEEEEE-TTS-EEEEEEETTTTEEEEEEEE-HHHHH-GGGG-SBGGGGHHHHHHHHHHS---SPEEEEEEEEEEEEEE--TT-TTSS-S-GGGS-TTTTTT-TT--BPP-/--S-TT--TTTTTEEEEEEETTS-EEEEEEEETTEEEEEE-SSTTTT-EEEEEE-EEEEEETTEEEEEEE-TTS-EEEEEEETTTTEEEEEEEE-HHHHH-GGGG-SBGGGGHHHHHHHHHHS---SPEEEEEEEEEEEEEE--TT-TTSS-S-GGGS-TTTTTT-TT--BPP-

Solvent-accessible surface area (backbone atoms only — not comparable to full-atom values): 18265 Å² total; per-residue (Å²): 110,92,53,62,52,82,62,53,74,93,52,51,10,26,34,38,32,32,38,30,85,88,55,32,29,39,35,43,30,30,30,43,82,47,29,30,30,37,37,24,65,32,54,78,42,33,39,17,31,42,64,75,41,61,40,49,65,45,38,72,46,84,52,26,38,33,42,37,39,70,44,72,55,59,32,37,40,40,37,37,39,21,70,80,59,37,37,31,38,36,42,36,37,33,27,29,38,47,73,76,42,33,67,80,62,36,35,60,43,77,84,38,52,71,58,35,39,50,52,39,73,68,34,52,49,68,69,69,42,75,46,74,46,59,24,42,40,44,33,47,46,83,63,47,63,71,47,72,72,79,77,69,69,55,52,86,76,50,63,90,55,60,73,73,70,47,88,79,66,41,65,45,81,130,109,92,53,64,52,82,62,51,73,93,54,51,10,26,33,39,32,32,37,31,85,88,56,30,31,40,35,42,31,30,32,42,85,46,29,30,30,40,36,24,64,32,55,78,42,33,38,17,31,42,64,76,40,62,40,48,64,44,39,70,48,83,50,26,38,35,42,35,39,71,44,73,56,59,32,37,39,40,38,37,39,20,70,81,59,37,38,32,39,38,42,35,38,34,27,27,38,45,74,77,41,34,66,80,62,35,34,60,44,77,83,36,51,72,56,36,38,50,50,39,72,68,35,53,50,66,71,68,40,77,46,75,45,57,24,43,42,46,31,48,45,83,63,47,63,71,47,73,73,79,78,68,70,56,52,86,75,49,64,90,55,61,71,74,72,46,86,81,64,42,64,45,81,130

Foldseek 3Di:
DPADWPDCVLPAQKKWWKAFPVGKIKIWGRQGQFFIWIATCDDLLHQAIEGGFGWHKTDDDRQKIWIWHADLLRKTKIKIARPVVQKIKIKIKAFPLCVVPVPQRNYHCVVCSVVSNVSNVVGPRPPIDIDITMIGTFAMDRRDHNNCPPPPDTSVPDDPPPPCPPPVGRTDDD/DPADWPPCVLPAQKKWWKAFPVGKIKIWGRQGQFFIWIATCDDPLHQAIEGGFGWHKTDDDRQKIWIWHADLLRKTKIKIARPVVQKIKIKIKAFPLCVVPVPQRNYYCVVCSVVSNVSSVVGPRPPIDIDITMIGTFAMDRRDHNNCPPPPDTSVPDDPPPPCPPPVGRTDDD

Nearest PDB structures (foldseek):
  4uu2-assembly1_B  TM=9.921E-01  e=2.230E-26  Enterobacter sp.
  4uu3-assembly1_B  TM=9.957E-01  e=1.036E-25  Enterobacter sp.
  3nx1-assembly1_A  TM=9.941E-01  e=1.500E-24  Enterobacter sp. Px6-4
  8a85-assembly3_E  TM=9.902E-01  e=6.219E-24  synthetic construct
  8adx-assembly1_A  TM=9.942E-01  e=8.748E-24  synthetic construct

Radius of gyration: 20.33 Å; Cα contacts (8 Å, |Δi|>4): 825; chains: 2; bounding box: 45×56×44 Å